Protein 3FBK (pdb70)

Secondary structure (DSSP, 8-state):
----EEEEEEEESSSEEEEEEEEEES----SSS---EEEEEEEES-S--TT-EE----TT-SS-EEEEEEEEE--GGGTTSEEEEEEEE--SSGGGPEEEE--EEHHHHT---EEEEEE---TTGGGT---B-----/-----EEEEEEEESSSEEEEEEEEEES----SSS---EEEEEEEES-S--TT-EE----TT-SS-EEEEEEEEE--GGGTTSEEEEEEEE--SSGGGPEEEE--EEHHHHT--EEEEEE---TTGGGT---B-----

Solvent-accessible surface area: 13695 Å² total

InterPro domains:
  IPR000008 C2 domain [PF00168] (152-258)
  IPR000008 C2 domain [PS50004] (137-256)
  IPR000008 C2 domain [SM00239] (151-254)
  IPR001478 PDZ domain [PF00595] (300-372)
  IPR001478 PDZ domain [PS50106] (299-376)
  IPR001478 PDZ domain [SM00228] (307-376)
  IPR011993 PH-like domain superfamily [G3DSA:2.30.29.30] (555-694)
  IPR016137 RGS domain [PF00615] (1073-1188)
  IPR016137 RGS domain [PR01301] (1070-1091)
  IPR016137 RGS domain [PR01301] (1092-1110)
  IPR016137 RGS domain [PR01301] (1121-1144)
  IPR016137 RGS domain [PR01301] (1163-1182)
  IPR016137 RGS domain [PS50132] (1073-1189)
  IPR016137 RGS domain [SM00315] (1073-1189)
  IPR024066 RGS, subdomain 1/3 [G3DSA:1.10.196.10] (1063-1099)
  IPR024066 RGS, subdomain 1/3 [G3DSA:1.10.196.10] (1170-1195)
  IPR034951 Regulator of G-protein signalling 3, RGS domain [cd08713] (1074-1187)
  IPR035892 C2 domain superfamily [G3DSA:2.60.40.150] (125-276)
  IPR035892 C2 domain superfamily [SSF49562] (135-261)
  IPR036034 PDZ superfamily [G3DSA:2.30.42.10] (286-379)

Radius of gyration: 19.37 Å; Cα contacts (8 Å, |Δi|>4): 695; chains: 2; bounding box: 55×52×48 Å

Organism: Homo sapiens (NCBI:txid9606)

Structure (mmCIF, N/CA/C/O backbone):
data_3FBK
#
_entry.id   3FBK
#
_cell.length_a   44.661
_cell.length_b   77.171
_cell.length_c   44.681
_cell.angle_alpha   90.00
_cell.angle_beta   115.07
_cell.angle_gamma   90.00
#
_symmetry.space_group_name_H-M   'P 1 21 1'
#
loop_
_entity.id
_entity.type
_entity.pdbx_description
1 polymer 'Regulator of G-protein signaling 3'
2 non-polymer 'SULFATE ION'
3 water water
#
loop_
_atom_site.group_PDB
_atom_site.id
_atom_site.type_symbol
_atom_site.label_atom_id
_atom_site.label_alt_id
_atom_site.label_comp_id
_atom_site.label_asym_id
_atom_site.label_entity_id
_atom_site.label_seq_id
_atom_site.pdbx_PDB_ins_code
_atom_site.Cartn_x
_atom_site.Cartn_y
_atom_site.Cartn_z
_atom_site.occupancy
_atom_site.B_iso_or_equiv
_atom_site.auth_seq_id
_atom_site.auth_comp_id
_atom_site.auth_asym_id
_atom_site.auth_atom_id
_atom_site.pdbx_PDB_model_num
ATOM 1 N N . GLN A 1 13 ? 2.917 9.174 28.104 1.00 39.88 32 GLN A N 1
ATOM 2 C CA . GLN A 1 13 ? 1.541 9.366 28.637 1.00 36.64 32 GLN A CA 1
ATOM 3 C C . GLN A 1 13 ? 0.536 8.352 28.080 1.00 26.39 32 GLN A C 1
ATOM 4 O O . GLN A 1 13 ? 0.811 7.653 27.100 1.00 26.69 32 GLN A O 1
ATOM 10 N N . GLY A 1 14 ? -0.624 8.275 28.727 1.00 21.66 33 GLY A N 1
ATOM 11 C CA . GLY A 1 14 ? -1.669 7.356 28.306 1.00 14.23 33 GLY A CA 1
ATOM 12 C C . GLY A 1 14 ? -2.877 8.117 27.800 1.00 20.56 33 GLY A C 1
ATOM 13 O O . GLY A 1 14 ? -3.498 8.881 28.541 1.00 16.92 33 GLY A O 1
ATOM 14 N N . ALA A 1 15 ? -3.216 7.905 26.533 1.00 12.02 34 ALA A N 1
ATOM 15 C CA . ALA A 1 15 ? -4.341 8.591 25.917 1.00 10.77 34 ALA A CA 1
ATOM 16 C C . ALA A 1 15 ? -5.633 7.782 25.960 1.00 15.01 34 ALA A C 1
ATOM 17 O O . ALA A 1 15 ? -6.564 8.058 25.209 1.00 17.62 34 ALA A O 1
ATOM 19 N N . GLY A 1 16 ? -5.692 6.785 26.837 1.00 14.20 35 GLY A N 1
ATOM 20 C CA . GLY A 1 16 ? -6.890 5.970 26.930 1.00 13.21 35 GLY A CA 1
ATOM 21 C C . GLY A 1 16 ? -6.573 4.498 26.753 1.00 9.43 35 GLY A C 1
ATOM 22 O O . GLY A 1 16 ? -5.411 4.127 26.608 1.00 10.03 35 GLY A O 1
ATOM 23 N N . GLN A 1 17 ? -7.602 3.655 26.753 1.00 10.60 36 GLN A N 1
ATOM 24 C CA . GLN A 1 17 ? -7.395 2.225 26.591 1.00 12.46 36 GLN A CA 1
ATOM 25 C C . GLN A 1 17 ? -8.234 1.648 25.454 1.00 18.78 36 GLN A C 1
ATOM 26 O O . GLN A 1 17 ? -9.344 2.110 25.178 1.00 13.03 36 GLN A O 1
ATOM 32 N N . LEU A 1 18 ? -7.685 0.627 24.802 1.00 15.88 37 LEU A N 1
ATOM 33 C CA . LEU A 1 18 ? -8.349 -0.040 23.686 1.00 16.60 37 LEU A CA 1
ATOM 34 C C . LEU A 1 18 ? -8.408 -1.538 23.962 1.00 15.11 37 LEU A C 1
ATOM 35 O O . LEU A 1 18 ? -7.426 -2.133 24.389 1.00 13.72 37 LEU A O 1
ATOM 40 N N . ARG A 1 19 ? -9.560 -2.142 23.707 1.00 12.72 38 ARG A N 1
ATOM 41 C CA . ARG A 1 19 ? -9.747 -3.566 23.931 1.00 12.20 38 ARG A CA 1
ATOM 42 C C . ARG A 1 19 ? -9.689 -4.250 22.582 1.00 8.79 38 ARG A C 1
ATOM 43 O O . ARG A 1 19 ? -10.473 -3.941 21.697 1.00 11.68 38 ARG A O 1
ATOM 51 N N . LEU A 1 20 ? -8.754 -5.173 22.416 1.00 17.57 39 LEU A N 1
ATOM 52 C CA . LEU A 1 20 ? -8.633 -5.858 21.139 1.00 13.80 39 LEU A CA 1
ATOM 53 C C . LEU A 1 20 ? -8.142 -7.279 21.278 1.00 18.40 39 LEU A C 1
ATOM 54 O O . LEU A 1 20 ? -7.739 -7.721 22.355 1.00 10.38 39 LEU A O 1
ATOM 59 N N . SER A 1 21 ? -8.184 -7.985 20.156 1.00 21.71 40 SER A N 1
ATOM 60 C CA . SER A 1 21 ? -7.741 -9.360 20.094 1.00 15.32 40 SER A CA 1
ATOM 61 C C . SER A 1 21 ? -6.995 -9.562 18.778 1.00 17.86 40 SER A C 1
ATOM 62 O O . SER A 1 21 ? -7.397 -9.037 17.742 1.00 11.52 40 SER A O 1
ATOM 65 N N . ILE A 1 22 ? -5.902 -10.314 18.833 1.00 18.90 41 ILE A N 1
ATOM 66 C CA . ILE A 1 22 ? -5.111 -10.612 17.650 1.00 18.52 41 ILE A CA 1
ATOM 67 C C . ILE A 1 22 ? -4.724 -12.083 17.672 1.00 26.38 41 ILE A C 1
ATOM 68 O O . ILE A 1 22 ? -4.203 -12.582 18.668 1.00 22.93 41 ILE A O 1
ATOM 73 N N . ASP A 1 23 ? -5.006 -12.768 16.569 1.00 30.63 42 ASP A N 1
ATOM 74 C CA . ASP A 1 23 ? -4.703 -14.190 16.418 1.00 32.68 42 ASP A CA 1
ATOM 75 C C . ASP A 1 23 ? -4.140 -14.393 15.018 1.00 29.05 42 ASP A C 1
ATOM 76 O O . ASP A 1 23 ? -4.540 -13.705 14.083 1.00 31.05 42 ASP A O 1
ATOM 81 N N . ALA A 1 24 ? -3.211 -15.328 14.872 1.00 30.58 43 ALA A N 1
ATOM 82 C CA . ALA A 1 24 ? -2.619 -15.604 13.570 1.00 31.26 43 ALA A CA 1
ATOM 83 C C . ALA A 1 24 ? -3.101 -16.949 13.044 1.00 32.99 43 ALA A C 1
ATOM 84 O O . ALA A 1 24 ? -3.163 -17.926 13.787 1.00 34.32 43 ALA A O 1
ATOM 86 N N . GLN A 1 25 ? -3.446 -16.993 11.762 1.00 33.48 44 GLN A N 1
ATOM 87 C CA . GLN A 1 25 ? -3.916 -18.224 11.143 1.00 39.29 44 GLN A CA 1
ATOM 88 C C . GLN A 1 25 ? -3.270 -18.356 9.768 1.00 37.60 44 GLN A C 1
ATOM 89 O O . GLN A 1 25 ? -3.718 -17.731 8.809 1.00 43.44 44 GLN A O 1
ATOM 95 N N . ASP A 1 26 ? -2.210 -19.157 9.681 1.00 34.48 45 ASP A N 1
ATOM 96 C CA . ASP A 1 26 ? -1.504 -19.366 8.416 1.00 40.09 45 ASP A CA 1
ATOM 97 C C . ASP A 1 26 ? -1.125 -18.047 7.736 1.00 33.58 45 ASP A C 1
ATOM 98 O O . ASP A 1 26 ? -1.589 -17.743 6.638 1.00 36.30 45 ASP A O 1
ATOM 103 N N . ARG A 1 27 ? -0.270 -17.277 8.400 1.00 32.86 46 ARG A N 1
ATOM 104 C CA . ARG A 1 27 ? 0.195 -15.991 7.893 1.00 30.49 46 ARG A CA 1
ATOM 105 C C . ARG A 1 27 ? -0.918 -15.002 7.561 1.00 26.69 46 ARG A C 1
ATOM 106 O O . ARG A 1 27 ? -0.799 -14.179 6.650 1.00 30.70 46 ARG A O 1
ATOM 114 N N . VAL A 1 28 ? -2.008 -15.100 8.310 1.00 18.80 47 VAL A N 1
ATOM 115 C CA . VAL A 1 28 ? -3.128 -14.188 8.152 1.00 19.59 47 VAL A CA 1
ATOM 116 C C . VAL A 1 28 ? -3.496 -13.697 9.552 1.00 22.54 47 VAL A C 1
ATOM 117 O O . VAL A 1 28 ? -3.919 -14.477 10.401 1.00 23.06 47 VAL A O 1
ATOM 121 N N . LEU A 1 29 ? -3.319 -12.404 9.795 1.00 21.80 48 LEU A N 1
ATOM 122 C CA . LEU A 1 29 ? -3.634 -11.837 11.098 1.00 17.03 48 LEU A CA 1
ATOM 123 C C . LEU A 1 29 ? -5.114 -11.506 11.236 1.00 17.96 48 LEU A C 1
ATOM 124 O O . LEU A 1 29 ? -5.688 -10.812 10.396 1.00 14.52 48 LEU A O 1
ATOM 129 N N . LEU A 1 30 ? -5.729 -12.018 12.295 1.00 14.79 49 LEU A N 1
ATOM 130 C CA . LEU A 1 30 ? -7.134 -11.763 12.563 1.00 14.56 49 LEU A CA 1
ATOM 131 C C . LEU A 1 30 ? -7.217 -10.810 13.746 1.00 17.91 49 LEU A C 1
ATOM 132 O O . LEU A 1 30 ? -6.943 -11.186 14.887 1.00 18.24 49 LEU A O 1
ATOM 137 N N . LEU A 1 31 ? -7.585 -9.567 13.465 1.00 15.85 50 LEU A N 1
ATOM 138 C CA . LEU A 1 31 ? -7.701 -8.565 14.508 1.00 12.34 50 LEU A CA 1
ATOM 139 C C . LEU A 1 31 ? -9.149 -8.282 14.839 1.00 18.18 50 LEU A C 1
ATOM 140 O O . LEU A 1 31 ? -10.000 -8.193 13.953 1.00 20.77 50 LEU A O 1
ATOM 145 N N . HIS A 1 32 ? -9.431 -8.142 16.125 1.00 18.67 51 HIS A N 1
ATOM 146 C CA . HIS A 1 32 ? -10.777 -7.830 16.556 1.00 19.54 51 HIS A CA 1
ATOM 147 C C . HIS A 1 32 ? -10.704 -6.549 17.389 1.00 14.98 51 HIS A C 1
ATOM 148 O O . HIS A 1 32 ? -10.271 -6.590 18.537 1.00 19.96 51 HIS A O 1
ATOM 155 N N . ILE A 1 33 ? -11.073 -5.409 16.808 1.00 14.89 52 ILE A N 1
ATOM 156 C CA . ILE A 1 33 ? -11.054 -4.155 17.563 1.00 17.70 52 ILE A CA 1
ATOM 157 C C . ILE A 1 33 ? -12.435 -4.064 18.203 1.00 15.81 52 ILE A C 1
ATOM 158 O O . ILE A 1 33 ? -13.432 -3.807 17.533 1.00 12.92 52 ILE A O 1
ATOM 163 N N . ILE A 1 34 ? -12.474 -4.295 19.509 1.00 16.64 53 ILE A N 1
ATOM 164 C CA . ILE A 1 34 ? -13.715 -4.298 20.272 1.00 16.58 53 ILE A CA 1
ATOM 165 C C . ILE A 1 34 ? -14.261 -2.928 20.683 1.00 17.44 53 ILE A C 1
ATOM 166 O O . ILE A 1 34 ? -15.309 -2.495 20.194 1.00 16.62 53 ILE A O 1
ATOM 171 N N . GLU A 1 35 ? -13.559 -2.254 21.589 1.00 13.56 54 GLU A N 1
ATOM 172 C CA . GLU A 1 35 ? -13.990 -0.947 22.080 1.00 12.58 54 GLU A CA 1
ATOM 173 C C . GLU A 1 35 ? -12.829 -0.135 22.642 1.00 13.52 54 GLU A C 1
ATOM 174 O O . GLU A 1 35 ? -11.735 -0.646 22.856 1.00 16.97 54 GLU A O 1
ATOM 180 N N . GLY A 1 36 ? -13.093 1.143 22.880 1.00 14.27 55 GLY A N 1
ATOM 181 C CA . GLY A 1 36 ? -12.097 2.029 23.444 1.00 12.87 55 GLY A CA 1
ATOM 182 C C . GLY A 1 36 ? -12.675 2.598 24.725 1.00 18.65 55 GLY A C 1
ATOM 183 O O . GLY A 1 36 ? -13.885 2.551 24.931 1.00 15.13 55 GLY A O 1
ATOM 184 N N . LYS A 1 37 ? -11.818 3.139 25.582 1.00 18.82 56 LYS A N 1
ATOM 185 C CA . LYS A 1 37 ? -12.261 3.710 26.846 1.00 16.49 56 LYS A CA 1
ATOM 186 C C . LYS A 1 37 ? -11.380 4.868 27.282 1.00 18.42 56 LYS A C 1
ATOM 187 O O . LYS A 1 37 ? -10.154 4.837 27.099 1.00 14.07 56 LYS A O 1
ATOM 193 N N . GLY A 1 38 ? -12.022 5.883 27.856 1.00 10.28 57 GLY A N 1
ATOM 194 C CA . GLY A 1 38 ? -11.315 7.050 28.358 1.00 10.60 57 GLY A CA 1
ATOM 195 C C . GLY A 1 38 ? -10.405 7.777 27.385 1.00 9.24 57 GLY A C 1
ATOM 196 O O . GLY A 1 38 ? -9.360 8.291 27.779 1.00 7.08 57 GLY A O 1
ATOM 197 N N . LEU A 1 39 ? -10.805 7.841 26.120 1.00 10.80 58 LEU A N 1
ATOM 198 C CA . LEU A 1 39 ? -9.995 8.502 25.106 1.00 14.55 58 LEU A CA 1
ATOM 199 C C . LEU A 1 39 ? -9.727 9.968 25.420 1.00 16.26 58 LEU A C 1
ATOM 200 O O . LEU A 1 39 ? -10.632 10.718 25.787 1.00 11.68 58 LEU A O 1
ATOM 205 N N . ILE A 1 40 ? -8.472 10.369 25.257 1.00 16.82 59 ILE A N 1
ATOM 206 C CA . ILE A 1 40 ? -8.065 11.744 25.505 1.00 18.71 59 ILE A CA 1
ATOM 207 C C . ILE A 1 40 ? -7.543 12.370 24.220 1.00 20.18 59 ILE A C 1
ATOM 208 O O . ILE A 1 40 ? -6.555 11.910 23.656 1.00 21.46 59 ILE A O 1
ATOM 213 N N . SER A 1 41 ? -8.215 13.416 23.754 1.00 23.49 60 SER A N 1
ATOM 214 C CA . SER A 1 41 ? -7.805 14.107 22.534 1.00 26.15 60 SER A CA 1
ATOM 215 C C . SER A 1 41 ? -7.448 15.542 22.896 1.00 32.32 60 SER A C 1
ATOM 216 O O . SER A 1 41 ? -8.291 16.281 23.409 1.00 30.27 60 SER A O 1
ATOM 219 N N . LYS A 1 42 ? -6.204 15.940 22.642 1.00 28.06 61 LYS A N 1
ATOM 220 C CA . LYS A 1 42 ? -5.783 17.296 22.975 1.00 29.15 61 LYS A CA 1
ATOM 221 C C . LYS A 1 42 ? -6.405 18.350 22.066 1.00 25.08 61 LYS A C 1
ATOM 222 O O . LYS A 1 42 ? -6.283 19.545 22.329 1.00 27.07 61 LYS A O 1
ATOM 228 N N . GLN A 1 43 ? -7.062 17.914 20.997 1.00 21.48 62 GLN A N 1
ATOM 229 C CA . GLN A 1 43 ? -7.708 18.846 20.085 1.00 20.43 62 GLN A CA 1
ATOM 230 C C . GLN A 1 43 ? -9.014 19.311 20.713 1.00 22.28 62 GLN A C 1
ATOM 231 O O . GLN A 1 43 ? -9.744 18.519 21.307 1.00 19.24 62 GLN A O 1
ATOM 237 N N . PRO A 1 44 ? -9.322 20.609 20.595 1.00 25.98 63 PRO A N 1
ATOM 238 C CA . PRO A 1 44 ? -10.553 21.159 21.162 1.00 27.95 63 PRO A CA 1
ATOM 239 C C . PRO A 1 44 ? -11.772 20.763 20.339 1.00 31.77 63 PRO A C 1
ATOM 240 O O . PRO A 1 44 ? -11.797 20.964 19.129 1.00 43.22 63 PRO A O 1
ATOM 244 N N . GLY A 1 45 ? -12.782 20.200 20.990 1.00 27.90 64 GLY A N 1
ATOM 245 C CA . GLY A 1 45 ? -13.972 19.807 20.262 1.00 26.96 64 GLY A CA 1
ATOM 246 C C . GLY A 1 45 ? -14.413 18.386 20.555 1.00 23.28 64 GLY A C 1
ATOM 247 O O . GLY A 1 45 ? -13.940 17.760 21.500 1.00 17.65 64 GLY A O 1
ATOM 248 N N . THR A 1 46 ? -15.323 17.867 19.745 1.00 17.08 65 THR A N 1
ATOM 249 C CA . THR A 1 46 ? -15.822 16.520 19.961 1.00 22.77 65 THR A CA 1
ATOM 250 C C . THR A 1 46 ? -14.745 15.464 19.710 1.00 22.59 65 THR A C 1
ATOM 251 O O . THR A 1 46 ? -13.751 15.715 19.018 1.00 23.91 65 THR A O 1
ATOM 255 N N . CYS A 1 47 ? -14.929 14.290 20.306 1.00 16.78 66 CYS A N 1
ATOM 256 C CA . CYS A 1 47 ? -13.997 13.184 20.113 1.00 18.57 66 CYS A CA 1
ATOM 257 C C . CYS A 1 47 ? -14.718 12.213 19.184 1.00 15.74 66 CYS A C 1
ATOM 258 O O . CYS A 1 47 ? -15.729 11.615 19.558 1.00 15.53 66 CYS A O 1
ATOM 261 N N . ASP A 1 48 ? -14.194 12.080 17.970 1.00 9.55 67 ASP A N 1
ATOM 262 C CA . ASP A 1 48 ? -14.766 11.220 16.943 1.00 10.89 67 ASP A CA 1
ATOM 263 C C . ASP A 1 48 ? -13.657 10.304 16.468 1.00 12.98 67 ASP A C 1
ATOM 264 O O . ASP A 1 48 ? -13.020 10.552 15.443 1.00 12.78 67 ASP A O 1
ATOM 269 N N . PRO A 1 49 ? -13.427 9.216 17.209 1.00 14.10 68 PRO A N 1
ATOM 270 C CA . PRO A 1 49 ? -12.386 8.245 16.910 1.00 12.44 68 PRO A CA 1
ATOM 271 C C . PRO A 1 49 ? -12.672 7.132 15.926 1.00 18.11 68 PRO A C 1
ATOM 272 O O . PRO A 1 49 ? -13.814 6.716 15.730 1.00 10.58 68 PRO A O 1
ATOM 276 N N . TYR A 1 50 ? -11.583 6.660 15.326 1.00 10.06 69 TYR A N 1
ATOM 277 C CA . TYR A 1 50 ? -11.591 5.526 14.422 1.00 8.88 69 TYR A CA 1
ATOM 278 C C . TYR A 1 50 ? -10.206 4.907 14.622 1.00 13.71 69 TYR A C 1
ATOM 279 O O . TYR A 1 50 ? -9.278 5.564 15.101 1.00 9.59 69 TYR A O 1
ATOM 288 N N . VAL A 1 51 ? -10.081 3.633 1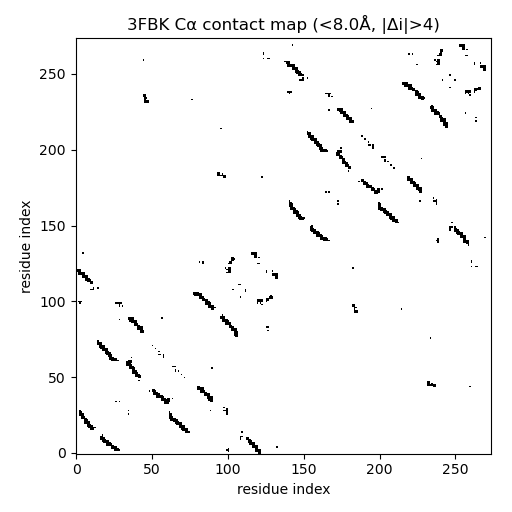4.286 1.00 9.44 70 VAL A N 1
ATOM 289 C CA . VAL A 1 51 ? -8.836 2.924 14.481 1.00 10.81 70 VAL A CA 1
ATOM 290 C C . VAL A 1 51 ? -8.256 2.535 13.137 1.00 10.03 70 VAL A C 1
ATOM 291 O O . VAL A 1 51 ? -8.968 2.044 12.276 1.00 11.27 70 VAL A O 1
ATOM 295 N N . LYS A 1 52 ? -6.964 2.775 12.954 1.00 11.49 71 LYS A N 1
ATOM 296 C CA . LYS A 1 52 ? -6.312 2.444 11.693 1.00 15.14 71 LYS A CA 1
ATOM 297 C C . LYS A 1 52 ? -5.224 1.413 11.959 1.00 12.96 71 LYS A C 1
ATOM 298 O O . LYS A 1 52 ? -4.428 1.576 12.877 1.00 10.63 71 LYS A O 1
ATOM 304 N N . ILE A 1 53 ? -5.200 0.354 11.158 1.00 13.65 72 ILE A N 1
ATOM 305 C CA . ILE A 1 53 ? -4.206 -0.704 11.321 1.00 8.88 72 ILE A CA 1
ATOM 306 C C . ILE A 1 53 ? -3.265 -0.693 10.124 1.00 9.46 72 ILE A C 1
ATOM 307 O O . ILE A 1 53 ? -3.704 -0.531 8.994 1.00 11.73 72 ILE A O 1
ATOM 312 N N . SER A 1 54 ? -1.975 -0.861 10.372 1.00 11.16 73 SER A N 1
ATOM 313 C CA . SER A 1 54 ? -1.002 -0.870 9.289 1.00 12.37 73 SER A CA 1
ATOM 314 C C . SER A 1 54 ? 0.267 -1.532 9.774 1.00 11.52 73 SER A C 1
ATOM 315 O O . SER A 1 54 ? 0.355 -1.965 10.927 1.00 12.66 73 SER A O 1
ATOM 318 N N . LEU A 1 55 ? 1.240 -1.641 8.881 1.00 2.71 74 LEU A N 1
ATOM 319 C CA . LEU A 1 55 ? 2.522 -2.217 9.249 1.00 8.48 74 LEU A CA 1
ATOM 320 C C . LEU A 1 55 ? 3.570 -1.134 9.083 1.00 11.11 74 LEU A C 1
ATOM 321 O O . LEU A 1 55 ? 3.447 -0.286 8.196 1.00 14.26 74 LEU A O 1
ATOM 326 N N . ILE A 1 56 ? 4.594 -1.161 9.928 1.00 9.52 75 ILE A N 1
ATOM 327 C CA . ILE A 1 56 ? 5.678 -0.190 9.847 1.00 13.11 75 ILE A CA 1
ATOM 328 C C . ILE A 1 56 ? 7.030 -0.852 10.077 1.00 12.78 75 ILE A C 1
ATOM 329 O O . ILE A 1 56 ? 7.138 -1.806 10.845 1.00 13.82 75 ILE A O 1
ATOM 334 N N . PRO A 1 57 ? 8.076 -0.375 9.381 1.00 12.41 76 PRO A N 1
ATOM 335 C CA . PRO A 1 57 ? 7.990 0.731 8.421 1.00 17.58 76 PRO A CA 1
ATOM 336 C C . PRO A 1 57 ? 7.573 0.196 7.050 1.00 20.17 76 PRO A C 1
ATOM 337 O O . PRO A 1 57 ? 7.924 -0.926 6.676 1.00 18.47 76 PRO A O 1
ATOM 341 N N . GLU A 1 58 ? 6.801 0.988 6.316 1.00 14.51 77 GLU A N 1
ATOM 342 C CA . GLU A 1 58 ? 6.344 0.581 4.995 1.00 19.64 77 GLU A CA 1
ATOM 343 C C . GLU A 1 58 ? 5.896 1.793 4.205 1.00 19.22 77 GLU A C 1
ATOM 344 O O . GLU A 1 58 ? 5.002 2.524 4.625 1.00 24.13 77 GLU A O 1
ATOM 350 N N . ASP A 1 59 ? 6.512 2.001 3.050 1.00 19.78 78 ASP A N 1
ATOM 351 C CA . ASP A 1 59 ? 6.169 3.142 2.224 1.00 16.27 78 ASP A CA 1
ATOM 352 C C . ASP A 1 59 ? 5.008 2.812 1.288 1.00 22.52 78 ASP A C 1
ATOM 353 O O . ASP A 1 59 ? 5.179 2.754 0.070 1.00 23.35 78 ASP A O 1
ATOM 358 N N . SER A 1 60 ? 3.831 2.593 1.866 1.00 21.30 79 SER A N 1
ATOM 359 C CA . SER A 1 60 ? 2.633 2.280 1.097 1.00 23.36 79 SER A CA 1
ATOM 360 C C . SER A 1 60 ? 1.440 2.197 2.033 1.00 24.94 79 SER A C 1
ATOM 361 O O . SER A 1 60 ? 1.578 1.775 3.179 1.00 28.88 79 SER A O 1
ATOM 364 N N . ARG A 1 61 ? 0.270 2.595 1.548 1.00 30.68 80 ARG A N 1
ATOM 365 C CA . ARG A 1 61 ? -0.938 2.551 2.368 1.00 31.80 80 ARG A CA 1
ATOM 366 C C . ARG A 1 61 ? -1.948 1.544 1.847 1.00 31.19 80 ARG A C 1
ATOM 367 O O . ARG A 1 61 ? -3.037 1.405 2.408 1.00 23.77 80 ARG A O 1
ATOM 375 N N . LEU A 1 62 ? -1.588 0.841 0.778 1.00 24.01 81 LEU A N 1
ATOM 376 C CA . LEU A 1 62 ? -2.483 -0.145 0.192 1.00 26.42 81 LEU A CA 1
ATOM 377 C C . LEU A 1 62 ? -2.955 -1.181 1.205 1.00 20.28 81 LEU A C 1
ATOM 378 O O . LEU A 1 62 ? -4.072 -1.673 1.109 1.00 18.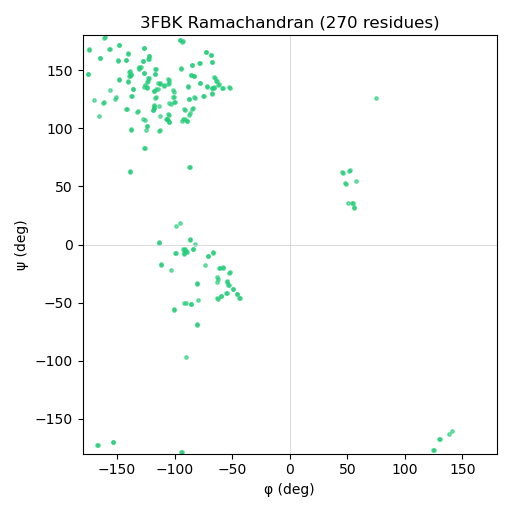56 81 LEU A O 1
ATOM 383 N N . ARG A 1 63 ? -2.112 -1.501 2.182 1.00 20.91 82 ARG A N 1
ATOM 384 C CA . ARG A 1 63 ? -2.469 -2.499 3.184 1.00 21.43 82 ARG A CA 1
ATOM 385 C C . ARG A 1 63 ? -3.187 -1.944 4.406 1.00 19.94 82 ARG A C 1
ATOM 386 O O . ARG A 1 63 ? -3.650 -2.704 5.261 1.00 21.61 82 ARG A O 1
ATOM 394 N N . HIS A 1 64 ? -3.295 -0.623 4.493 1.00 19.15 83 HIS A N 1
ATOM 395 C CA . HIS A 1 64 ? -3.959 -0.001 5.635 1.00 17.46 83 HIS A CA 1
ATOM 396 C C . HIS A 1 64 ? -5.454 -0.332 5.722 1.00 18.48 83 HIS A C 1
ATOM 397 O O . HIS A 1 64 ? -6.129 -0.447 4.706 1.00 15.12 83 HIS A O 1
ATOM 404 N N . GLN A 1 65 ? -5.958 -0.499 6.942 1.00 14.47 84 GLN A N 1
ATOM 405 C CA . GLN A 1 65 ? -7.374 -0.789 7.163 1.00 12.81 84 GLN A CA 1
ATOM 406 C C . GLN A 1 65 ? -7.865 0.022 8.361 1.00 11.61 84 GLN A C 1
ATOM 407 O O . GLN A 1 65 ? -7.098 0.315 9.275 1.00 10.01 84 GLN A O 1
ATOM 413 N N . LYS A 1 66 ? -9.139 0.398 8.353 1.00 13.77 85 LYS A N 1
ATOM 414 C CA . LYS A 1 66 ? -9.679 1.182 9.452 1.00 11.56 85 LYS A CA 1
ATOM 415 C C . LYS A 1 66 ? -11.086 0.766 9.828 1.00 15.60 85 LYS A C 1
ATOM 416 O O . LYS A 1 66 ? -11.778 0.078 9.078 1.00 14.32 85 LYS A O 1
ATOM 422 N N . THR A 1 67 ? -11.504 1.213 11.002 1.00 11.04 86 THR A N 1
ATOM 423 C CA . THR A 1 67 ? -12.831 0.932 11.509 1.00 11.24 86 THR A CA 1
ATOM 424 C C . THR A 1 67 ? -13.702 2.116 11.125 1.00 12.18 86 THR A C 1
ATOM 425 O O . THR A 1 67 ? -13.250 3.067 10.485 1.00 8.82 86 THR A O 1
ATOM 429 N N . GLN A 1 68 ? -14.961 2.050 11.533 1.00 11.45 87 GLN A N 1
ATOM 430 C CA . GLN A 1 68 ? -15.899 3.135 11.296 1.00 14.98 87 GLN A CA 1
ATOM 431 C C . GLN A 1 68 ? -15.457 4.225 12.267 1.00 9.53 87 GLN A C 1
ATOM 432 O O . GLN A 1 68 ? -14.675 3.964 13.177 1.00 10.76 87 GLN A O 1
ATOM 438 N N . THR A 1 69 ? -15.955 5.437 12.069 1.00 10.34 88 THR A N 1
ATOM 439 C CA . THR A 1 69 ? -15.651 6.543 12.969 1.00 7.61 88 THR A CA 1
ATOM 440 C C . THR A 1 69 ? -16.878 6.669 13.870 1.00 10.32 88 THR A C 1
ATOM 441 O O . THR A 1 69 ? -17.997 6.831 13.379 1.00 18.96 88 THR A O 1
ATOM 445 N N . VAL A 1 70 ? -16.669 6.558 15.180 1.00 12.36 89 VAL A N 1
ATOM 446 C CA . VAL A 1 70 ? -17.754 6.672 16.159 1.00 9.54 89 VAL A CA 1
ATOM 447 C C . VAL A 1 70 ? -17.854 8.137 16.584 1.00 18.78 89 VAL A C 1
ATOM 448 O O . VAL A 1 70 ? -17.015 8.640 17.334 1.00 18.28 89 VAL A O 1
ATOM 452 N N . PRO A 1 71 ? -18.902 8.832 16.140 1.00 17.96 90 PRO A N 1
ATOM 453 C CA . PRO A 1 71 ? -19.064 10.248 16.485 1.00 16.47 90 PRO A CA 1
ATOM 454 C C . PRO A 1 71 ? -19.349 10.635 17.935 1.00 11.39 90 PRO A C 1
ATOM 455 O O . PRO A 1 71 ? -20.170 10.023 18.615 1.00 19.41 90 PRO A O 1
ATOM 459 N N . ASP A 1 72 ? -18.627 11.653 18.395 1.00 17.64 91 ASP A N 1
ATOM 460 C CA . ASP A 1 72 ? -18.782 12.206 19.734 1.00 14.25 91 ASP A CA 1
ATOM 461 C C . ASP A 1 72 ? -18.867 11.167 20.851 1.00 18.30 91 ASP A C 1
ATOM 462 O O . ASP A 1 72 ? -19.868 11.089 21.556 1.00 16.52 91 ASP A O 1
ATOM 467 N N . CYS A 1 73 ? -17.801 10.388 21.021 1.00 14.08 92 CYS A N 1
ATOM 468 C CA . CYS A 1 73 ? -17.763 9.349 22.042 1.00 16.64 92 CYS A CA 1
ATOM 469 C C . CYS A 1 73 ? -16.336 9.084 22.527 1.00 20.97 92 CYS A C 1
ATOM 470 O O . CYS A 1 73 ? -15.446 8.797 21.727 1.00 16.34 92 CYS A O 1
ATOM 473 N N . ARG A 1 74 ? -16.130 9.175 23.841 1.00 16.61 93 ARG A N 1
ATOM 474 C CA . ARG A 1 74 ? -14.815 8.942 24.431 1.00 18.78 93 ARG A CA 1
ATOM 475 C C . ARG A 1 74 ? -14.615 7.478 24.821 1.00 13.64 93 ARG A C 1
ATOM 476 O O . ARG A 1 74 ? -13.544 7.097 25.283 1.00 15.02 93 ARG A O 1
ATOM 484 N N . ASP A 1 75 ? -15.656 6.667 24.649 1.00 15.52 94 ASP A N 1
ATOM 485 C CA . ASP A 1 75 ? -15.579 5.239 24.953 1.00 13.28 94 ASP A CA 1
ATOM 486 C C . ASP A 1 75 ? -16.309 4.499 23.843 1.00 14.48 94 ASP A C 1
ATOM 487 O O . ASP A 1 75 ? -17.297 3.812 24.084 1.00 13.76 94 ASP A O 1
ATOM 492 N N . PRO A 1 76 ? -15.809 4.621 22.606 1.00 19.40 95 PRO A N 1
ATOM 493 C CA . PRO A 1 76 ? -16.377 3.997 21.410 1.00 15.81 95 PRO A CA 1
ATOM 494 C C . PRO A 1 76 ? -16.414 2.471 21.352 1.00 17.00 95 PRO A C 1
ATOM 495 O O . PRO A 1 76 ? -15.468 1.787 21.751 1.00 14.87 95 PRO A O 1
ATOM 499 N N . ALA A 1 77 ? -17.516 1.959 20.812 1.00 17.89 96 ALA A N 1
ATOM 500 C CA . ALA A 1 77 ? -17.722 0.528 20.621 1.00 22.86 96 ALA A CA 1
ATOM 501 C C . ALA A 1 77 ? -17.569 0.280 19.122 1.00 22.02 96 ALA A C 1
ATOM 502 O O . ALA A 1 77 ? -18.428 0.673 18.333 1.00 25.60 96 ALA A O 1
ATOM 504 N N . PHE A 1 78 ? -16.473 -0.360 18.728 1.00 23.05 97 PHE A N 1
ATOM 505 C CA . PHE A 1 78 ? -16.211 -0.640 17.318 1.00 25.40 97 PHE A CA 1
ATOM 506 C C . PHE A 1 78 ? -16.744 -1.997 16.882 1.00 22.84 97 PHE A C 1
ATOM 507 O O . PHE A 1 78 ? -17.433 -2.103 15.865 1.00 17.25 97 PHE A O 1
ATOM 515 N N . HIS A 1 79 ? -16.404 -3.035 17.641 1.00 20.60 98 HIS A N 1
ATOM 516 C CA . HIS A 1 79 ? -16.858 -4.387 17.331 1.00 20.92 98 HIS A CA 1
ATOM 517 C C . HIS A 1 79 ? -16.626 -4.732 15.868 1.00 16.36 98 HIS A C 1
ATOM 518 O O . HIS A 1 79 ? -17.546 -5.167 15.180 1.00 19.46 98 HIS A O 1
ATOM 525 N N . GLU A 1 80 ? -15.400 -4.534 15.398 1.00 11.67 99 GLU A N 1
ATOM 526 C CA . GLU A 1 80 ? -15.061 -4.821 14.010 1.00 18.94 99 GLU A CA 1
ATOM 527 C C . GLU A 1 80 ? -13.903 -5.809 13.899 1.00 22.06 99 GLU A C 1
ATOM 528 O O . GLU A 1 80 ? -12.940 -5.748 14.671 1.00 17.07 99 GLU A O 1
ATOM 534 N N . HIS A 1 81 ? -14.009 -6.719 12.932 1.00 22.37 100 HIS A N 1
ATOM 535 C CA . HIS A 1 81 ? -12.993 -7.746 12.687 1.00 12.73 100 HIS A CA 1
ATOM 536 C C . HIS A 1 81 ? -12.202 -7.402 11.432 1.00 14.87 100 HIS A C 1
ATOM 537 O O . HIS A 1 81 ? -12.766 -6.917 10.452 1.00 19.01 100 HIS A O 1
ATOM 544 N N . PHE A 1 82 ? -10.901 -7.668 11.461 1.00 11.75 101 PHE A N 1
ATOM 545 C CA . PHE A 1 82 ? -10.025 -7.387 10.327 1.00 17.23 101 PHE A CA 1
ATOM 546 C C . PHE A 1 82 ? -9.156 -8.596 9.990 1.00 18.03 101 PHE A C 1
ATOM 547 O O . PHE A 1 82 ? -8.842 -9.406 10.853 1.00 13.41 101 PHE A O 1
ATOM 555 N N . PHE A 1 83 ? -8.778 -8.707 8.724 1.00 18.91 102 PHE A N 1
ATOM 556 C CA . PHE A 1 83 ? -7.940 -9.796 8.262 1.00 22.11 102 PHE A CA 1
ATOM 557 C C . PHE A 1 83 ? -6.782 -9.142 7.544 1.00 22.73 102 PHE A C 1
ATOM 558 O O . PHE A 1 83 ? -6.934 -8.592 6.455 1.00 25.02 102 PHE A O 1
ATOM 566 N N . PHE A 1 84 ? -5.626 -9.191 8.186 1.00 18.76 103 PHE A N 1
ATOM 567 C CA . PHE A 1 84 ? -4.428 -8.563 7.659 1.00 19.59 103 PHE A CA 1
ATOM 568 C C . PHE A 1 84 ? -3.408 -9.624 7.287 1.00 13.98 103 PHE A C 1
ATOM 569 O O . PHE A 1 84 ? -2.682 -10.136 8.137 1.00 17.45 103 PHE A O 1
ATOM 577 N N . PRO A 1 85 ? -3.350 -9.983 6.000 1.00 26.00 104 PRO A N 1
ATOM 578 C CA . PRO A 1 85 ? -2.394 -11.000 5.557 1.00 22.72 104 PRO A CA 1
ATOM 579 C C . PRO A 1 85 ? -0.960 -10.480 5.577 1.00 20.61 104 PRO A C 1
ATOM 580 O O . PRO A 1 85 ? -0.693 -9.343 5.179 1.00 20.53 104 PRO A O 1
ATOM 584 N N . VAL A 1 86 ? -0.047 -11.304 6.078 1.00 17.60 105 VAL A N 1
ATOM 585 C CA . VAL A 1 86 ? 1.360 -10.935 6.140 1.00 17.78 105 VAL A CA 1
ATOM 586 C C . VAL A 1 86 ? 2.199 -12.026 5.488 1.00 22.72 105 VAL A C 1
ATOM 587 O O . VAL A 1 86 ? 1.764 -13.173 5.367 1.00 26.96 105 VAL A O 1
ATOM 591 N N . GLN A 1 87 ? 3.402 -11.666 5.063 1.00 24.18 106 GLN A N 1
ATOM 592 C CA . GLN A 1 87 ? 4.290 -12.617 4.415 1.00 25.50 106 GLN A CA 1
ATOM 593 C C . GLN A 1 87 ? 5.647 -12.617 5.120 1.00 23.86 106 GLN A C 1
ATOM 594 O O . GLN A 1 87 ? 5.924 -11.757 5.957 1.00 21.97 106 GLN A O 1
ATOM 600 N N . GLU A 1 88 ? 6.477 -13.598 4.781 1.00 19.39 107 GLU A N 1
ATOM 601 C CA . GLU A 1 88 ? 7.812 -13.752 5.352 1.00 20.66 107 GLU A CA 1
ATOM 602 C C . GLU A 1 88 ? 8.572 -12.427 5.396 1.00 25.06 107 GLU A C 1
ATOM 603 O O . GLU A 1 88 ? 9.237 -12.106 6.386 1.00 30.01 107 GLU A O 1
ATOM 609 N N . GLU A 1 89 ? 8.476 -11.655 4.320 1.00 22.56 108 GLU A N 1
ATOM 610 C CA . GLU A 1 89 ? 9.169 -10.373 4.239 1.00 23.15 108 GLU A CA 1
ATOM 611 C C . GLU A 1 89 ? 8.665 -9.320 5.215 1.00 22.01 108 GLU A C 1
ATOM 612 O O . GLU A 1 89 ? 9.253 -8.252 5.324 1.00 22.53 108 GLU A O 1
ATOM 618 N N . ASP A 1 90 ? 7.581 -9.623 5.921 1.00 19.35 109 ASP A N 1
ATOM 619 C CA . ASP A 1 90 ? 6.997 -8.686 6.876 1.00 22.61 109 ASP A CA 1
ATOM 620 C C . ASP A 1 90 ? 7.397 -8.991 8.321 1.00 21.07 109 ASP A C 1
ATOM 621 O O . ASP A 1 90 ? 7.082 -8.223 9.227 1.00 16.67 109 ASP A O 1
ATOM 626 N N . ASP A 1 91 ? 8.077 -10.112 8.531 1.00 22.80 110 ASP A N 1
ATOM 627 C CA . ASP A 1 91 ? 8.477 -10.538 9.871 1.00 25.75 110 ASP A CA 1
ATOM 628 C C . ASP A 1 91 ? 9.172 -9.486 10.726 1.00 22.52 110 ASP A C 1
ATOM 629 O O . ASP A 1 91 ? 8.940 -9.414 11.938 1.00 26.31 110 ASP A O 1
ATOM 634 N N . GLN A 1 92 ? 10.021 -8.668 10.118 1.00 21.24 111 GLN A N 1
ATOM 635 C CA . GLN A 1 92 ? 10.727 -7.647 10.884 1.00 13.13 111 GLN A CA 1
ATOM 636 C C . GLN A 1 92 ? 9.955 -6.335 11.039 1.00 13.06 111 GLN A C 1
ATOM 637 O O . GLN A 1 92 ? 10.467 -5.377 11.608 1.00 19.24 111 GLN A O 1
ATOM 643 N N . LYS A 1 93 ? 8.727 -6.281 10.543 1.00 12.25 112 LYS A N 1
ATOM 644 C CA . LYS A 1 93 ? 7.943 -5.051 10.681 1.00 10.75 112 LYS A CA 1
ATOM 645 C C . LYS A 1 93 ? 7.100 -5.147 11.951 1.00 17.30 112 LYS A C 1
ATOM 646 O O . LYS A 1 93 ? 7.090 -6.175 12.635 1.00 14.04 112 LYS A O 1
ATOM 652 N N . ARG A 1 94 ? 6.408 -4.067 12.282 1.00 10.78 113 ARG A N 1
ATOM 653 C CA . ARG A 1 94 ? 5.563 -4.081 13.458 1.00 10.32 113 ARG A CA 1
ATOM 654 C C . ARG A 1 94 ? 4.149 -3.733 13.031 1.00 12.00 113 ARG A C 1
ATOM 655 O O . ARG A 1 94 ? 3.934 -2.930 12.116 1.00 7.35 113 ARG A O 1
ATOM 663 N N . LEU A 1 95 ? 3.180 -4.380 13.667 1.00 9.42 114 LEU A N 1
ATOM 664 C CA . LEU A 1 95 ? 1.776 -4.112 13.389 1.00 6.39 114 LEU A CA 1
ATOM 665 C C . LEU A 1 95 ? 1.430 -2.901 14.256 1.00 7.14 114 LEU A C 1
ATOM 666 O O . LEU A 1 95 ? 1.509 -2.974 15.479 1.00 10.81 114 LEU A O 1
ATOM 671 N N . LEU A 1 96 ? 1.052 -1.797 13.619 1.00 11.20 115 LEU A N 1
ATOM 672 C CA . LEU A 1 96 ? 0.706 -0.566 14.321 1.00 8.47 115 LEU A CA 1
ATOM 673 C C . LEU A 1 96 ? -0.810 -0.399 14.407 1.00 10.21 115 LEU A C 1
ATOM 674 O O . LEU A 1 96 ? -1.514 -0.572 13.416 1.00 10.97 115 LEU A O 1
ATOM 679 N N . VAL A 1 97 ? -1.301 -0.075 15.600 1.00 7.87 116 VAL A N 1
ATOM 680 C CA . VAL A 1 97 ? -2.726 0.151 15.828 1.00 11.91 116 VAL A CA 1
ATOM 681 C C . VAL A 1 97 ? -2.819 1.592 16.306 1.00 5.31 116 VAL A C 1
ATOM 682 O O . VAL A 1 97 ? -2.294 1.927 17.361 1.00 12.30 116 VAL A O 1
ATOM 686 N N . THR A 1 98 ? -3.472 2.442 15.519 1.00 9.00 117 THR A N 1
ATOM 687 C CA . THR A 1 98 ? -3.570 3.861 15.863 1.00 8.23 117 THR A CA 1
ATOM 688 C C . THR A 1 98 ? -4.994 4.377 15.952 1.00 3.23 117 THR A C 1
ATOM 689 O O . THR A 1 98 ? -5.812 4.093 15.090 1.00 8.26 117 THR A O 1
ATOM 693 N N . VAL A 1 99 ? -5.281 5.151 16.993 1.00 7.63 118 VAL A N 1
ATOM 694 C CA . VAL A 1 99 ? -6.598 5.740 17.156 1.00 5.53 118 VAL A CA 1
ATOM 695 C C . VAL A 1 99 ? -6.462 7.194 16.700 1.00 5.65 118 VAL A C 1
ATOM 696 O O . VAL A 1 99 ? -5.586 7.928 17.168 1.00 8.71 118 VAL A O 1
ATOM 700 N N . TRP A 1 100 ? -7.328 7.594 15.776 1.00 12.64 119 TRP A N 1
ATOM 701 C CA . TRP A 1 100 ? -7.329 8.950 15.239 1.00 13.00 119 TRP A CA 1
ATOM 702 C C . TRP A 1 100 ? -8.629 9.661 15.593 1.00 9.89 119 TRP A C 1
ATOM 703 O O . TRP A 1 100 ? -9.672 9.031 15.728 1.00 12.17 119 TRP A O 1
ATOM 714 N N . ASN A 1 101 ? -8.550 10.980 15.712 1.00 13.08 120 ASN A N 1
ATOM 715 C CA . ASN A 1 101 ? -9.698 11.832 16.011 1.00 6.50 120 ASN A CA 1
ATOM 716 C C . ASN A 1 101 ? -10.007 12.478 14.654 1.00 10.92 120 ASN A C 1
ATOM 717 O O . ASN A 1 101 ? -9.279 13.361 14.219 1.00 6.50 120 ASN A O 1
ATOM 722 N N . ARG A 1 102 ? -11.074 12.026 13.989 1.00 8.33 121 ARG A N 1
ATOM 723 C CA . ARG A 1 102 ? -11.433 12.518 12.655 1.00 11.75 121 ARG A CA 1
ATOM 724 C C . ARG A 1 102 ? -11.771 14.001 12.520 1.00 9.13 121 ARG A C 1
ATOM 725 O O . ARG A 1 102 ? -12.443 14.592 13.366 1.00 12.61 121 ARG A O 1
ATOM 733 N N . ALA A 1 103 ? -11.267 14.600 11.451 1.00 9.72 122 ALA A N 1
ATOM 734 C CA . ALA A 1 103 ? -11.548 15.996 11.133 1.00 12.85 122 ALA A CA 1
ATOM 735 C C . ALA A 1 103 ? -12.159 15.981 9.732 1.00 14.09 122 ALA A C 1
ATOM 736 O O . ALA A 1 103 ? -11.995 15.012 8.991 1.00 13.14 122 ALA A O 1
ATOM 738 N N . SER A 1 104 ? -12.868 17.048 9.381 1.00 15.97 123 SER A N 1
ATOM 739 C CA . SER A 1 104 ? -13.509 17.149 8.079 1.00 5.59 123 SER A CA 1
ATOM 740 C C . SER A 1 104 ? -12.521 16.925 6.946 1.00 12.73 123 SER A C 1
ATOM 741 O O . SER A 1 104 ? -12.873 16.379 5.902 1.00 12.53 123 SER A O 1
ATOM 744 N N . GLN A 1 105 ? -11.288 17.371 7.140 1.00 12.56 124 GLN A N 1
ATOM 745 C CA . GLN A 1 105 ? -10.248 17.168 6.138 1.00 18.43 124 GLN A CA 1
ATOM 746 C C . GLN A 1 105 ? -9.214 16.281 6.826 1.00 8.67 124 GLN A C 1
ATOM 747 O O . GLN A 1 105 ? -8.770 16.590 7.929 1.00 16.84 124 GLN A O 1
ATOM 753 N N . SER A 1 106 ? -8.858 15.165 6.195 1.00 12.50 125 SER A N 1
ATOM 754 C CA . SER A 1 106 ? -7.907 14.214 6.773 1.00 18.31 125 SER A CA 1
ATOM 755 C C . SER A 1 106 ? -6.662 14.811 7.418 1.00 15.78 125 SER A C 1
ATOM 756 O O . SER A 1 106 ? -6.283 14.417 8.525 1.00 11.74 125 SER A O 1
ATOM 759 N N . ARG A 1 107 ? -6.027 15.763 6.737 1.00 15.15 126 ARG A N 1
ATOM 760 C CA . ARG A 1 107 ? -4.808 16.371 7.262 1.00 18.45 126 ARG A CA 1
ATOM 761 C C . ARG A 1 107 ? -5.004 17.019 8.634 1.00 17.99 126 ARG A C 1
ATOM 762 O O . ARG A 1 107 ? -4.035 17.250 9.355 1.00 17.45 126 ARG A O 1
ATOM 770 N N . GLN A 1 108 ? -6.252 17.314 8.991 1.00 15.94 127 GLN A N 1
ATOM 771 C CA . GLN A 1 108 ? -6.543 17.925 10.287 1.00 13.22 127 GLN A CA 1
ATOM 772 C C . GLN A 1 108 ? -6.846 16.899 11.379 1.00 10.82 127 GLN A C 1
ATOM 773 O O . GLN A 1 108 ? -6.978 17.250 12.550 1.00 14.71 127 GLN A O 1
ATOM 779 N N . SER A 1 109 ? -6.972 15.634 11.004 1.00 13.03 128 SER A N 1
ATOM 780 C CA . SER A 1 109 ? -7.262 14.599 11.997 1.00 13.69 128 SER A CA 1
ATOM 781 C C . SER A 1 109 ? -6.080 14.428 12.939 1.00 13.45 128 SER A C 1
ATOM 782 O O . SER A 1 109 ? -4.947 14.285 12.494 1.00 16.49 128 SER A O 1
ATOM 785 N N . GLY A 1 110 ? -6.357 14.450 14.242 1.00 13.99 129 GLY A N 1
ATOM 786 C CA . GLY A 1 110 ? -5.310 14.322 15.239 1.00 12.08 129 GLY A CA 1
ATOM 787 C C . GLY A 1 110 ? -5.100 12.903 15.724 1.00 18.53 129 GLY A C 1
ATOM 788 O O . GLY A 1 110 ? -6.028 12.094 15.720 1.00 11.65 129 GLY A O 1
ATOM 789 N N . LEU A 1 111 ? -3.876 12.592 16.134 1.00 12.21 130 LEU A N 1
ATOM 790 C CA . LEU A 1 111 ? -3.580 11.264 16.639 1.00 15.57 130 LEU A CA 1
ATOM 791 C C . LEU A 1 111 ? -3.879 11.247 18.135 1.00 16.18 130 LEU A C 1
ATOM 792 O O . LEU A 1 111 ? -3.386 12.086 18.885 1.00 19.11 130 LEU A O 1
ATOM 797 N N . ILE A 1 112 ? -4.714 10.307 18.561 1.00 10.03 131 ILE A N 1
ATOM 798 C CA . ILE A 1 112 ? -5.065 10.188 19.971 1.00 8.19 131 ILE A CA 1
ATOM 799 C C . ILE A 1 112 ? -4.016 9.333 20.678 1.00 12.60 131 ILE A C 1
ATOM 800 O O . ILE A 1 112 ? -3.459 9.745 21.702 1.00 7.42 131 ILE A O 1
ATOM 805 N N . GLY A 1 113 ? -3.740 8.154 20.119 1.00 11.50 132 GLY A N 1
ATOM 806 C CA . GLY A 1 113 ? -2.742 7.270 20.704 1.00 11.91 132 GLY A CA 1
ATOM 807 C C . GLY A 1 113 ? -2.487 6.054 19.837 1.00 11.55 132 GLY A C 1
ATOM 808 O O . GLY A 1 113 ? -3.244 5.804 18.902 1.00 10.68 132 GLY A O 1
ATOM 809 N N . CYS A 1 114 ? -1.425 5.301 20.130 1.00 14.32 133 CYS A N 1
ATOM 810 C CA . CYS A 1 114 ? -1.119 4.113 19.347 1.00 9.23 133 CYS A CA 1
ATOM 811 C C . CYS A 1 114 ? -0.338 3.064 20.137 1.00 6.35 133 CYS A C 1
ATOM 812 O O . CYS A 1 114 ? 0.059 3.282 21.277 1.00 8.57 133 CYS A O 1
ATOM 823 N N . SER A 1 116 ? 1.953 -0.976 19.223 1.00 9.45 135 SER A N 1
ATOM 824 C CA . SER A 1 116 ? 2.418 -1.832 18.152 1.00 3.57 135 SER A CA 1
ATOM 825 C C . SER A 1 116 ? 2.793 -3.207 18.667 1.00 7.40 135 SER A C 1
ATOM 826 O O . SER A 1 116 ? 3.040 -3.389 19.855 1.00 8.16 135 SER A O 1
ATOM 829 N N . PHE A 1 117 ? 2.835 -4.167 17.751 1.00 7.46 136 PHE A N 1
ATOM 830 C CA . PHE A 1 117 ? 3.165 -5.545 18.066 1.00 7.92 136 PHE A CA 1
ATOM 831 C C . PHE A 1 117 ? 4.136 -6.036 16.995 1.00 12.29 136 PHE A C 1
ATOM 832 O O . PHE A 1 117 ? 3.913 -5.796 15.802 1.00 14.41 136 PHE A O 1
ATOM 840 N N . GLY A 1 118 ? 5.217 -6.700 17.403 1.00 10.24 137 GLY A N 1
ATOM 841 C CA . GLY A 1 118 ? 6.153 -7.211 16.417 1.00 14.45 137 GLY A CA 1
ATOM 842 C C . GLY A 1 118 ? 5.461 -8.292 15.598 1.00 14.94 137 GLY A C 1
ATOM 843 O O . GLY A 1 118 ? 4.780 -9.141 16.162 1.00 10.27 137 GLY A O 1
ATOM 844 N N . VAL A 1 119 ? 5.622 -8.257 14.276 1.00 14.11 138 VAL A N 1
ATOM 845 C CA . VAL A 1 119 ? 4.975 -9.231 13.389 1.00 17.11 138 VAL A CA 1
ATOM 846 C C . VAL A 1 119 ? 5.433 -10.665 13.640 1.00 22.96 138 VAL A C 1
ATOM 847 O O . VAL A 1 119 ? 4.614 -11.581 13.732 1.00 20.78 138 VAL A O 1
ATOM 851 N N . LYS A 1 120 ? 6.742 -10.866 13.751 1.00 26.75 139 LYS A N 1
ATOM 852 C CA . LYS A 1 120 ? 7.271 -12.204 13.989 1.00 29.38 139 LYS A CA 1
ATOM 853 C C . LYS A 1 120 ? 6.718 -12.782 15.289 1.00 27.73 139 LYS A C 1
ATOM 854 O O . LYS A 1 120 ? 6.318 -13.946 15.342 1.00 22.93 139 LYS A O 1
ATOM 860 N N . SER A 1 121 ? 6.693 -11.967 16.339 1.00 26.51 140 SER A N 1
ATOM 861 C CA . SER A 1 121 ? 6.183 -12.429 17.625 1.00 31.43 140 SER A CA 1
ATOM 862 C C . SER A 1 121 ? 4.703 -12.797 17.552 1.00 24.71 140 SER A C 1
ATOM 863 O O . SER A 1 121 ? 4.250 -13.691 18.258 1.00 22.39 140 SER A O 1
ATOM 866 N N . LEU A 1 122 ? 3.950 -12.098 16.710 1.00 23.04 141 LEU A N 1
ATOM 867 C CA . LEU A 1 122 ? 2.529 -12.387 16.560 1.00 26.09 141 LEU A CA 1
ATOM 868 C C . LEU A 1 122 ? 2.308 -13.784 16.013 1.00 27.39 141 LEU A C 1
ATOM 869 O O . LEU A 1 122 ? 1.283 -14.407 16.277 1.00 26.22 141 LEU A O 1
ATOM 874 N N . LEU A 1 123 ? 3.275 -14.272 15.249 1.00 25.63 142 LEU A N 1
ATOM 875 C CA . LEU A 1 123 ? 3.170 -15.594 14.648 1.00 32.11 142 LEU A CA 1
ATOM 876 C C . LEU A 1 123 ? 3.569 -16.694 15.613 1.00 28.68 142 LEU A C 1
ATOM 877 O O . LEU A 1 123 ? 3.554 -17.871 15.261 1.00 36.67 142 LEU A O 1
ATOM 882 N N . THR A 1 124 ? 3.930 -16.315 16.832 1.00 29.82 143 THR A N 1
ATOM 883 C CA . THR A 1 124 ? 4.334 -17.304 17.818 1.00 33.28 143 THR A CA 1
ATOM 884 C C . THR A 1 124 ? 3.130 -17.789 18.620 1.00 28.74 143 THR A C 1
ATOM 885 O O . THR A 1 124 ? 2.787 -18.976 18.584 1.00 42.88 143 THR A O 1
ATOM 889 N N . LYS A 1 127 ? 2.740 -15.634 22.449 1.00 42.28 146 LYS A N 1
ATOM 890 C CA . LYS A 1 127 ? 2.116 -14.325 22.570 1.00 32.04 146 LYS A CA 1
ATOM 891 C C . LYS A 1 127 ? 0.599 -14.466 22.471 1.00 31.29 146 LYS A C 1
ATOM 892 O O . LYS A 1 127 ? 0.080 -15.052 21.522 1.00 31.34 146 LYS A O 1
ATOM 898 N N . GLU A 1 128 ? -0.113 -13.946 23.463 1.00 30.98 147 GLU A N 1
ATOM 899 C CA . GLU A 1 128 ? -1.571 -14.011 23.457 1.00 24.25 147 GLU A CA 1
ATOM 900 C C . GLU A 1 128 ? -2.144 -12.609 23.609 1.00 18.90 147 GLU A C 1
ATOM 901 O O . GLU A 1 128 ? -2.238 -12.087 24.716 1.00 21.28 147 GLU A O 1
ATOM 907 N N . ILE A 1 129 ? -2.532 -12.004 22.494 1.00 15.64 148 ILE A N 1
ATOM 908 C CA . ILE A 1 129 ? -3.080 -10.660 22.531 1.00 21.31 148 ILE A CA 1
ATOM 909 C C . ILE A 1 129 ? -4.610 -10.695 22.620 1.00 17.05 148 ILE A C 1
ATOM 910 O O . ILE A 1 129 ? -5.299 -11.000 21.639 1.00 13.52 148 ILE A O 1
ATOM 915 N N . SER A 1 130 ? -5.134 -10.376 23.801 1.00 12.40 149 SER A N 1
ATOM 916 C CA . SER A 1 130 ? -6.572 -10.393 24.024 1.00 12.14 149 SER A CA 1
ATOM 917 C C . SER A 1 130 ? -6.905 -9.668 25.317 1.00 11.35 149 SER A C 1
ATOM 918 O O . SER A 1 130 ? -6.609 -10.154 26.405 1.00 22.60 149 SER A O 1
ATOM 921 N N . GLY A 1 131 ? -7.532 -8.507 25.202 1.00 12.93 150 GLY A N 1
ATOM 922 C CA . GLY A 1 131 ? -7.877 -7.763 26.391 1.00 11.27 150 GLY A CA 1
ATOM 923 C C . GLY A 1 131 ? -7.680 -6.276 26.192 1.00 12.23 150 GLY A C 1
ATOM 924 O O . GLY A 1 131 ? -7.635 -5.787 25.059 1.00 11.71 150 GLY A O 1
ATOM 925 N N . TRP A 1 132 ? -7.574 -5.557 27.301 1.00 11.34 151 TRP A N 1
ATOM 926 C CA . TRP A 1 132 ? -7.377 -4.118 27.269 1.00 10.49 151 TRP A CA 1
ATOM 927 C C . TRP A 1 132 ? -5.904 -3.741 27.198 1.00 5.80 151 TRP A C 1
ATOM 928 O O . TRP A 1 132 ? -5.076 -4.313 27.896 1.00 10.45 151 TRP A O 1
ATOM 939 N N . TYR A 1 133 ? -5.594 -2.769 26.343 1.00 14.25 152 TYR A N 1
ATOM 940 C CA . TYR A 1 133 ? -4.234 -2.269 26.165 1.00 9.92 152 TYR A CA 1
ATOM 941 C C . TYR A 1 133 ? -4.233 -0.743 26.241 1.00 11.01 152 TYR A C 1
ATOM 942 O O . TYR A 1 133 ? -5.232 -0.105 25.924 1.00 12.02 152 TYR A O 1
ATOM 951 N N . TYR A 1 134 ? -3.109 -0.163 26.649 1.00 13.69 153 TYR A N 1
ATOM 952 C CA . TYR A 1 134 ? -2.986 1.285 26.767 1.00 9.95 153 TYR A CA 1
ATOM 953 C C . TYR A 1 134 ? -2.647 1.949 25.443 1.00 12.97 153 TYR A C 1
ATOM 954 O O . TYR A 1 134 ? -1.924 1.391 24.624 1.00 8.90 153 TYR A O 1
ATOM 963 N N . LEU A 1 135 ? -3.178 3.147 25.235 1.00 12.22 154 LEU A N 1
ATOM 964 C CA . LEU A 1 135 ? -2.878 3.901 24.019 1.00 19.25 154 LEU A CA 1
ATOM 965 C C . LEU A 1 135 ? -1.676 4.750 24.383 1.00 15.09 154 LEU A C 1
ATOM 966 O O . LEU A 1 135 ? -1.762 5.599 25.263 1.00 19.41 154 LEU A O 1
ATOM 971 N N . LEU A 1 136 ? -0.553 4.508 23.716 1.00 11.63 155 LEU A N 1
ATOM 972 C CA . LEU A 1 136 ? 0.674 5.236 24.008 1.00 11.24 155 LEU A CA 1
ATOM 973 C C . LEU A 1 136 ? 0.885 6.431 23.080 1.00 12.13 155 LEU A C 1
ATOM 974 O O . LEU A 1 136 ? 0.106 6.648 22.155 1.00 9.71 155 LEU A O 1
ATOM 979 N N . GLY A 1 137 ? 1.942 7.200 23.333 1.00 10.19 156 GLY A N 1
ATOM 980 C CA . GLY A 1 137 ? 2.227 8.372 22.519 1.00 14.73 156 GLY A CA 1
ATOM 981 C C . GLY A 1 137 ? 2.650 8.046 21.101 1.00 10.55 156 GLY A C 1
ATOM 982 O O . GLY A 1 137 ? 3.040 6.911 20.804 1.00 11.23 156 GLY A O 1
ATOM 983 N N . GLU A 1 138 ? 2.580 9.055 20.231 1.00 8.04 157 GLU A N 1
ATOM 984 C CA . GLU A 1 138 ? 2.932 8.925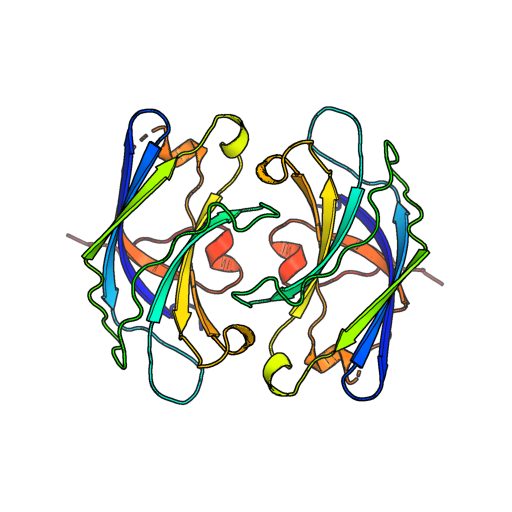 18.815 1.00 15.75 157 GLU A CA 1
ATOM 985 C C . GLU A 1 138 ? 4.310 8.326 18.532 1.00 19.02 157 GLU A C 1
ATOM 986 O O . GLU A 1 138 ? 4.543 7.795 17.442 1.00 19.28 157 GLU A O 1
ATOM 992 N N . HIS A 1 139 ? 5.234 8.435 19.481 1.00 11.83 158 HIS A N 1
ATOM 993 C CA . HIS A 1 139 ? 6.561 7.860 19.280 1.00 17.48 158 HIS A CA 1
ATOM 994 C C . HIS A 1 139 ? 6.670 6.522 20.006 1.00 14.87 158 HIS A C 1
ATOM 995 O O . HIS A 1 139 ? 6.961 5.502 19.393 1.00 18.17 158 HIS A O 1
ATOM 1002 N N . LEU A 1 140 ? 6.410 6.526 21.308 1.00 11.86 159 LEU A N 1
ATOM 1003 C CA . LEU A 1 140 ? 6.488 5.307 22.103 1.00 15.87 159 LEU A CA 1
ATOM 1004 C C . LEU A 1 140 ? 5.640 4.149 21.566 1.00 8.03 159 LEU A C 1
ATOM 1005 O O . LEU A 1 140 ? 6.081 2.998 21.564 1.00 8.73 159 LEU A O 1
ATOM 1010 N N . GLY A 1 141 ? 4.428 4.458 21.118 1.00 6.93 160 GLY A N 1
ATOM 1011 C CA . GLY A 1 141 ? 3.530 3.426 20.617 1.00 15.56 160 GLY A CA 1
ATOM 1012 C C . GLY A 1 141 ? 4.002 2.642 19.403 1.00 15.64 160 GLY A C 1
ATOM 1013 O O . GLY A 1 141 ? 3.502 1.539 19.138 1.00 9.58 160 GLY A O 1
ATOM 1014 N N . ARG A 1 142 ? 4.952 3.203 18.657 1.00 11.13 161 ARG A N 1
ATOM 1015 C CA . ARG A 1 142 ? 5.475 2.536 17.468 1.00 14.04 161 ARG A CA 1
ATOM 1016 C C . ARG A 1 142 ? 6.562 1.547 17.869 1.00 13.14 161 ARG A C 1
ATOM 1017 O O . ARG A 1 142 ? 7.081 0.820 17.029 1.00 17.60 161 ARG A O 1
ATOM 1025 N N . THR A 1 143 ? 6.891 1.514 19.157 1.00 14.76 162 THR A N 1
ATOM 1026 C CA . THR A 1 143 ? 7.953 0.641 19.648 1.00 10.96 162 THR A CA 1
ATOM 1027 C C . THR A 1 143 ? 7.510 -0.503 20.541 1.00 13.44 162 THR A C 1
ATOM 1028 O O . THR A 1 143 ? 8.266 -1.458 20.747 1.00 14.79 162 THR A O 1
ATOM 1032 N N . LYS A 1 144 ? 6.297 -0.421 21.076 1.00 12.54 163 LYS A N 1
ATOM 1033 C CA . LYS A 1 144 ? 5.837 -1.470 21.970 1.00 9.34 163 LYS A CA 1
ATOM 1034 C C . LYS A 1 144 ? 4.353 -1.367 22.234 1.00 10.30 163 LYS A C 1
ATOM 1035 O O . LYS A 1 144 ? 3.653 -0.567 21.615 1.00 12.06 163 LYS A O 1
ATOM 1041 N N . HIS A 1 145 ? 3.888 -2.195 23.162 1.00 10.42 164 HIS A N 1
ATOM 1042 C CA . HIS A 1 145 ? 2.503 -2.187 23.592 1.00 8.83 164 HIS A CA 1
ATOM 1043 C C . HIS A 1 145 ? 2.557 -2.446 25.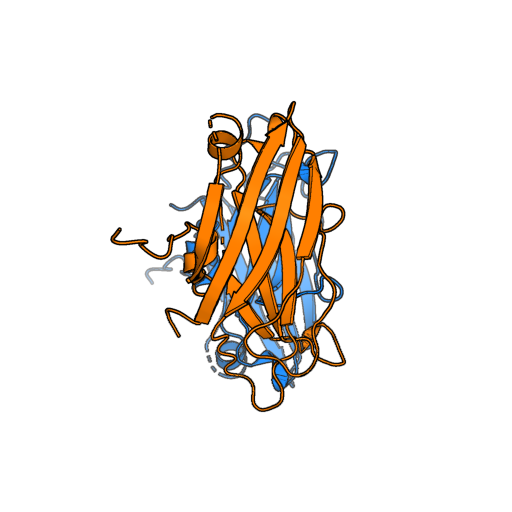092 1.00 12.22 164 HIS A C 1
ATOM 1044 O O . HIS A 1 145 ? 3.559 -2.947 25.607 1.00 9.78 164 HIS A O 1
ATOM 1051 N N . LEU A 1 146 ? 1.494 -2.071 25.790 1.00 7.61 165 LEU A N 1
ATOM 1052 C CA . LEU A 1 146 ? 1.402 -2.259 27.234 1.00 13.67 165 LEU A CA 1
ATOM 1053 C C . LEU A 1 146 ? -0.029 -2.637 27.566 1.00 10.31 165 LEU A C 1
ATOM 1054 O O . LEU A 1 146 ? -0.960 -1.856 27.349 1.00 8.15 165 LEU A O 1
ATOM 1059 N N . LYS A 1 147 ? -0.212 -3.841 28.086 1.00 10.82 166 LYS A N 1
ATOM 1060 C CA . LYS A 1 147 ? -1.549 -4.277 28.428 1.00 15.39 166 LYS A CA 1
ATOM 1061 C C . LYS A 1 147 ? -1.996 -3.649 29.739 1.00 11.45 166 LYS A C 1
ATOM 1062 O O . LYS A 1 147 ? -1.175 -3.222 30.551 1.00 13.65 166 LYS A O 1
ATOM 1068 N N . VAL A 1 148 ? -3.305 -3.559 29.918 1.00 10.66 167 VAL A N 1
ATOM 1069 C CA . VAL A 1 148 ? -3.875 -3.011 31.135 1.00 14.79 167 VAL A CA 1
ATOM 1070 C C . VAL A 1 148 ? -3.959 -4.222 32.059 1.00 17.15 167 VAL A C 1
ATOM 1071 O O . VAL A 1 148 ? -4.734 -5.143 31.810 1.00 13.76 167 VAL A O 1
ATOM 1075 N N . ALA A 1 149 ? -3.152 -4.224 33.114 1.00 14.37 168 ALA A N 1
ATOM 1076 C CA . ALA A 1 149 ? -3.124 -5.344 34.054 1.00 12.29 168 ALA A CA 1
ATOM 1077 C C . ALA A 1 149 ? -4.503 -5.739 34.589 1.00 15.13 168 ALA A C 1
ATOM 1078 O O . ALA A 1 149 ? -5.310 -4.893 34.980 1.00 10.60 168 ALA A O 1
ATOM 1080 N N . ARG A 1 150 ? -4.770 -7.041 34.608 1.00 9.04 169 ARG A N 1
ATOM 1081 C CA . ARG A 1 150 ? -6.048 -7.542 35.114 1.00 15.44 169 ARG A CA 1
ATOM 1082 C C . ARG A 1 150 ? -5.992 -7.591 36.636 1.00 14.95 169 ARG A C 1
ATOM 1083 O O . ARG A 1 150 ? -7.000 -7.374 37.326 1.00 15.66 169 ARG A O 1
ATOM 1091 N N . ARG A 1 151 ? -4.792 -7.884 37.133 1.00 13.84 170 ARG A N 1
ATOM 1092 C CA . ARG A 1 151 ? -4.507 -7.983 38.554 1.00 16.34 170 ARG A CA 1
ATOM 1093 C C . ARG A 1 151 ? -5.408 -9.017 39.210 1.00 25.54 170 ARG A C 1
ATOM 1094 O O . ARG A 1 151 ? -6.094 -8.735 40.195 1.00 28.59 170 ARG A O 1
ATOM 1102 N N . ARG A 1 152 ? -5.379 -10.223 38.650 1.00 31.44 171 ARG A N 1
ATOM 1103 C CA . ARG A 1 152 ? -6.183 -11.341 39.131 1.00 35.46 171 ARG A CA 1
ATOM 1104 C C . ARG A 1 152 ? -7.664 -11.040 38.934 1.00 40.24 171 ARG A C 1
ATOM 1105 O O . ARG A 1 152 ? -8.178 -11.117 37.807 1.00 44.42 171 ARG A O 1
ATOM 1113 N N . VAL B 1 12 ? 21.362 -0.414 14.136 1.00 33.68 31 VAL B N 1
ATOM 1114 C CA . VAL B 1 12 ? 21.949 0.668 13.287 1.00 41.77 31 VAL B CA 1
ATOM 1115 C C . VAL B 1 12 ? 21.529 2.074 13.738 1.00 40.24 31 VAL B C 1
ATOM 1116 O O . VAL B 1 12 ? 20.432 2.540 13.413 1.00 42.47 31 VAL B O 1
ATOM 1120 N N . GLN B 1 13 ? 22.412 2.746 14.477 1.00 37.43 32 GLN B N 1
ATOM 1121 C CA . GLN B 1 13 ? 22.142 4.096 14.978 1.00 32.24 32 GLN B CA 1
ATOM 1122 C C . GLN B 1 13 ? 22.359 5.184 13.936 1.00 24.01 32 GLN B C 1
ATOM 1123 O O . GLN B 1 13 ? 21.532 6.086 13.784 1.00 26.64 32 GLN B O 1
ATOM 1129 N N . GLY B 1 14 ? 23.493 5.114 13.248 1.00 17.81 33 GLY B N 1
ATOM 1130 C CA . GLY B 1 14 ? 23.799 6.087 12.216 1.00 12.51 33 GLY B CA 1
ATOM 1131 C C . GLY B 1 14 ? 23.791 5.361 10.889 1.00 18.81 33 GLY B C 1
ATOM 1132 O O . GLY B 1 14 ? 24.674 4.547 10.623 1.00 20.46 33 GLY B O 1
ATOM 1133 N N . ALA B 1 15 ? 22.801 5.648 10.053 1.00 14.67 34 ALA B N 1
ATOM 1134 C CA . ALA B 1 15 ? 22.682 4.973 8.769 1.00 15.52 34 ALA B CA 1
ATOM 1135 C C . ALA B 1 15 ? 23.229 5.785 7.604 1.00 14.12 34 ALA B C 1
ATOM 1136 O O . ALA B 1 15 ? 22.940 5.492 6.444 1.00 15.95 34 ALA B O 1
ATOM 1138 N N . GLY B 1 16 ? 24.024 6.806 7.912 1.00 19.34 35 GLY B N 1
ATOM 1139 C CA . GLY B 1 16 ? 24.600 7.630 6.865 1.00 14.22 35 GLY B CA 1
ATOM 1140 C C . GLY B 1 16 ? 24.289 9.096 7.074 1.00 10.31 35 GLY B C 1
ATOM 1141 O O . GLY B 1 16 ? 23.664 9.459 8.066 1.00 9.32 35 GLY B O 1
ATOM 1142 N N . GLN B 1 17 ? 24.712 9.939 6.137 1.00 15.60 36 GLN B N 1
ATOM 1143 C CA . GLN B 1 17 ? 24.463 11.367 6.241 1.00 5.75 36 GLN B CA 1
ATOM 1144 C C . GLN B 1 17 ? 23.779 11.921 4.993 1.00 15.08 36 GLN B C 1
ATOM 1145 O O . GLN B 1 17 ? 24.001 11.441 3.871 1.00 12.92 36 GLN B O 1
ATOM 1151 N N . LEU B 1 18 ? 22.941 12.933 5.203 1.00 10.90 37 LEU B N 1
ATOM 1152 C CA . LEU B 1 18 ? 22.211 13.582 4.124 1.00 12.00 37 LEU B CA 1
ATOM 1153 C C . LEU B 1 18 ? 22.488 15.081 4.175 1.00 12.31 37 LEU B C 1
ATOM 1154 O O . LEU B 1 18 ? 22.487 15.675 5.245 1.00 16.28 37 LEU B O 1
ATOM 1159 N N . ARG B 1 19 ? 22.713 15.686 3.014 1.00 9.72 38 ARG B N 1
ATOM 1160 C CA . ARG B 1 19 ? 22.988 17.114 2.933 1.00 8.81 38 ARG B CA 1
ATOM 1161 C C . ARG B 1 19 ? 21.728 17.782 2.415 1.00 13.93 38 ARG B C 1
ATOM 1162 O O . ARG B 1 19 ? 21.247 17.446 1.333 1.00 17.16 38 ARG B O 1
ATOM 1170 N N . LEU B 1 20 ? 21.181 18.716 3.182 1.00 14.78 39 LEU B N 1
ATOM 1171 C CA . LEU B 1 20 ? 19.968 19.379 2.751 1.00 4.01 39 LEU B CA 1
ATOM 1172 C C . LEU B 1 20 ? 19.871 20.809 3.231 1.00 12.70 39 LEU B C 1
ATOM 1173 O O . LEU B 1 20 ? 20.676 21.281 4.027 1.00 13.31 39 LEU B O 1
ATOM 1178 N N . SER B 1 21 ? 18.864 21.495 2.719 1.00 12.08 40 SER B N 1
ATOM 1179 C CA . SER B 1 21 ? 18.609 22.874 3.078 1.00 16.33 40 SER B CA 1
ATOM 1180 C C . SER B 1 21 ? 17.106 23.058 3.209 1.00 15.09 40 SER B C 1
ATOM 1181 O O . SER B 1 21 ? 16.336 22.499 2.428 1.00 16.12 40 SER B O 1
ATOM 1184 N N . ILE B 1 22 ? 16.694 23.831 4.206 1.00 17.93 41 ILE B N 1
ATOM 1185 C CA . ILE B 1 22 ? 15.286 24.114 4.421 1.00 19.43 41 ILE B CA 1
ATOM 1186 C C . ILE B 1 22 ? 15.126 25.586 4.768 1.00 22.14 41 ILE B C 1
ATOM 1187 O O . ILE B 1 22 ? 15.799 26.101 5.659 1.00 21.50 41 ILE B O 1
ATOM 1192 N N . ASP B 1 23 ? 14.237 26.255 4.041 1.00 24.26 42 ASP B N 1
ATOM 1193 C CA . ASP B 1 23 ? 13.957 27.673 4.238 1.00 24.98 42 ASP B CA 1
ATOM 1194 C C . ASP B 1 23 ? 12.449 27.857 4.153 1.00 28.22 42 ASP B C 1
ATOM 1195 O O . ASP B 1 23 ? 11.777 27.147 3.408 1.00 27.72 42 ASP B O 1
ATOM 1200 N N . ALA B 1 24 ? 11.919 28.805 4.916 1.00 31.54 43 ALA B N 1
ATOM 1201 C CA . ALA B 1 24 ? 10.487 29.068 4.903 1.00 28.89 43 ALA B CA 1
ATOM 1202 C C . ALA B 1 24 ? 10.205 30.404 4.229 1.00 30.78 43 ALA B C 1
ATOM 1203 O O . ALA B 1 24 ? 10.902 31.391 4.463 1.00 36.68 43 ALA B O 1
ATOM 1205 N N . GLN B 1 25 ? 9.183 30.431 3.385 1.00 31.08 44 GLN B N 1
ATOM 1206 C CA . GLN B 1 25 ? 8.809 31.653 2.686 1.00 40.60 44 GLN B CA 1
ATOM 1207 C C . GLN B 1 25 ? 7.287 31.774 2.686 1.00 37.26 44 GLN B C 1
ATOM 1208 O O . GLN B 1 25 ? 6.615 31.150 1.869 1.00 37.54 44 GLN B O 1
ATOM 1214 N N . ASP B 1 26 ? 6.750 32.569 3.609 1.00 40.36 45 ASP B N 1
ATOM 1215 C CA . ASP B 1 26 ? 5.306 32.770 3.714 1.00 41.24 45 ASP B CA 1
ATOM 1216 C C . ASP B 1 26 ? 4.541 31.443 3.783 1.00 38.05 45 ASP B C 1
ATOM 1217 O O . ASP B 1 26 ? 3.749 31.118 2.894 1.00 34.85 45 ASP B O 1
ATOM 1222 N N . ARG B 1 27 ? 4.784 30.689 4.850 1.00 32.35 46 ARG B N 1
ATOM 1223 C CA . ARG B 1 27 ? 4.144 29.399 5.065 1.00 25.67 46 ARG B CA 1
ATOM 1224 C C . ARG B 1 27 ? 4.323 28.404 3.925 1.00 22.66 46 ARG B C 1
ATOM 1225 O O . ARG B 1 27 ? 3.457 27.574 3.655 1.00 26.12 46 ARG B O 1
ATOM 1233 N N . VAL B 1 28 ? 5.464 28.498 3.257 1.00 21.48 47 VAL B N 1
ATOM 1234 C CA . VAL B 1 28 ? 5.801 27.579 2.179 1.00 23.25 47 VAL B CA 1
ATOM 1235 C C . VAL B 1 28 ? 7.233 27.107 2.428 1.00 26.38 47 VAL B C 1
ATOM 1236 O O . VAL B 1 28 ? 8.179 27.896 2.376 1.00 23.59 47 VAL B O 1
ATOM 1240 N N . LEU B 1 29 ? 7.388 25.820 2.715 1.00 21.73 48 LEU B N 1
ATOM 1241 C CA . LEU B 1 29 ? 8.705 25.263 2.981 1.00 19.60 48 LEU B CA 1
ATOM 1242 C C . LEU B 1 29 ? 9.455 24.935 1.699 1.00 23.02 48 LEU B C 1
ATOM 1243 O O . LEU B 1 29 ? 8.942 24.235 0.826 1.00 16.07 48 LEU B O 1
ATOM 1248 N N . LEU B 1 30 ? 10.667 25.467 1.583 1.00 21.77 49 LEU B N 1
ATOM 1249 C CA . LEU B 1 30 ? 11.508 25.203 0.422 1.00 25.68 49 LEU B CA 1
ATOM 1250 C C . LEU B 1 30 ? 12.628 24.259 0.858 1.00 22.09 49 LEU B C 1
ATOM 1251 O O . LEU B 1 30 ? 13.538 24.654 1.585 1.00 19.10 49 LEU B O 1
ATOM 1256 N N . LEU B 1 31 ? 12.544 23.010 0.416 1.00 14.95 50 LEU B N 1
ATOM 1257 C CA . LEU B 1 31 ? 13.541 22.017 0.763 1.00 20.56 50 LEU B CA 1
ATOM 1258 C C . LEU B 1 31 ? 14.447 21.722 -0.408 1.00 16.09 50 LEU B C 1
ATOM 1259 O O . LEU B 1 31 ? 14.000 21.605 -1.543 1.00 18.50 50 LEU B O 1
ATOM 1264 N N . HIS B 1 32 ? 15.733 21.598 -0.124 1.00 19.23 51 HIS B N 1
ATOM 1265 C CA . HIS B 1 32 ? 16.697 21.281 -1.158 1.00 17.10 51 HIS B CA 1
ATOM 1266 C C . HIS B 1 32 ? 17.429 20.017 -0.721 1.00 16.19 51 HIS B C 1
ATOM 1267 O O . HIS B 1 32 ? 18.287 20.081 0.151 1.00 15.12 51 HIS B O 1
ATOM 1274 N N . ILE B 1 33 ? 17.064 18.865 -1.286 1.00 13.88 52 ILE B N 1
ATOM 1275 C CA . ILE B 1 33 ? 17.758 17.622 -0.944 1.00 9.34 52 ILE B CA 1
ATOM 1276 C C . ILE B 1 33 ? 18.919 17.522 -1.924 1.00 15.56 52 ILE B C 1
ATOM 1277 O O . ILE B 1 33 ? 18.728 17.231 -3.112 1.00 14.46 52 ILE B O 1
ATOM 1282 N N . ILE B 1 34 ? 20.122 17.774 -1.412 1.00 14.62 53 ILE B N 1
ATOM 1283 C CA . ILE B 1 34 ? 21.337 17.787 -2.216 1.00 17.49 53 ILE B CA 1
ATOM 1284 C C . ILE B 1 34 ? 21.952 16.429 -2.534 1.00 18.33 53 ILE B C 1
ATOM 1285 O O . ILE B 1 34 ? 21.938 15.988 -3.693 1.00 11.62 53 ILE B O 1
ATOM 1290 N N . GLU B 1 35 ? 22.494 15.773 -1.511 1.00 16.29 54 GLU B N 1
ATOM 1291 C CA . GLU B 1 35 ? 23.131 14.465 -1.685 1.00 16.39 54 GLU B CA 1
ATOM 1292 C C . GLU B 1 35 ? 23.160 13.664 -0.389 1.00 17.20 54 GLU B C 1
ATOM 1293 O O . GLU B 1 35 ? 22.897 14.192 0.691 1.00 12.93 54 GLU B O 1
ATOM 1299 N N . GLY B 1 36 ? 23.500 12.383 -0.517 1.00 13.42 55 GLY B N 1
ATOM 1300 C CA . GLY B 1 36 ? 23.593 11.512 0.636 1.00 9.50 55 GLY B CA 1
ATOM 1301 C C . GLY B 1 36 ? 24.998 10.949 0.662 1.00 17.34 55 GLY B C 1
ATOM 1302 O O . GLY B 1 36 ? 25.701 10.992 -0.350 1.00 13.07 55 GLY B O 1
ATOM 1303 N N . LYS B 1 37 ? 25.414 10.422 1.808 1.00 14.62 56 LYS B N 1
ATOM 1304 C CA . LYS B 1 37 ? 26.751 9.863 1.945 1.00 11.18 56 LYS B CA 1
ATOM 1305 C C . LYS B 1 37 ? 26.781 8.716 2.937 1.00 11.20 56 LYS B C 1
ATOM 1306 O O . LYS B 1 37 ? 26.089 8.747 3.963 1.00 11.90 56 LYS B O 1
ATOM 1312 N N . GLY B 1 38 ? 27.589 7.712 2.614 1.00 7.52 57 GLY B N 1
ATOM 1313 C CA . GLY B 1 38 ? 27.758 6.548 3.469 1.00 12.03 57 GLY B CA 1
ATOM 1314 C C . GLY B 1 38 ? 26.497 5.808 3.884 1.00 12.28 57 GLY B C 1
ATOM 1315 O O . GLY B 1 38 ? 26.419 5.288 5.001 1.00 9.64 57 GLY B O 1
ATOM 1316 N N . LEU B 1 39 ? 25.519 5.736 2.987 1.00 12.90 58 LEU B N 1
ATOM 1317 C CA . LEU B 1 39 ? 24.264 5.062 3.294 1.00 15.61 58 LEU B CA 1
ATOM 1318 C C . LEU B 1 39 ? 24.451 3.601 3.687 1.00 19.38 58 LEU B C 1
ATOM 1319 O O . LEU B 1 39 ? 25.181 2.856 3.039 1.00 14.14 58 LEU B O 1
ATOM 1324 N N . ILE B 1 40 ? 23.770 3.201 4.752 1.00 17.57 59 ILE B N 1
ATOM 1325 C CA . ILE B 1 40 ? 23.837 1.832 5.243 1.00 16.57 59 ILE B CA 1
ATOM 1326 C C . ILE B 1 40 ? 22.456 1.193 5.173 1.00 19.76 59 ILE B C 1
ATOM 1327 O O . ILE B 1 40 ? 21.520 1.652 5.822 1.00 18.85 59 ILE B O 1
ATOM 1332 N N . SER B 1 41 ? 22.330 0.136 4.379 1.00 23.74 60 SER B N 1
ATOM 1333 C CA . SER B 1 41 ? 21.061 -0.570 4.241 1.00 26.82 60 SER B CA 1
ATOM 1334 C C . SER B 1 41 ? 21.248 -2.001 4.729 1.00 29.74 60 SER B C 1
ATOM 1335 O O . SER B 1 41 ? 22.069 -2.739 4.187 1.00 28.76 60 SER B O 1
ATOM 1338 N N . LYS B 1 42 ? 20.499 -2.394 5.754 1.00 30.82 61 LYS B N 1
ATOM 1339 C CA . LYS B 1 42 ? 20.634 -3.746 6.288 1.00 32.81 61 LYS B CA 1
ATOM 1340 C C . LYS B 1 42 ? 20.083 -4.809 5.348 1.00 31.49 61 LYS B C 1
ATOM 1341 O O . LYS B 1 42 ? 20.286 -6.000 5.573 1.00 35.46 61 LYS B O 1
ATOM 1347 N N . GLN B 1 43 ? 19.384 -4.385 4.299 1.00 25.79 62 GLN B N 1
ATOM 1348 C CA . GLN B 1 43 ? 18.834 -5.331 3.338 1.00 20.65 62 GLN B CA 1
ATOM 1349 C C . GLN B 1 43 ? 19.958 -5.792 2.424 1.00 27.77 62 GLN B C 1
ATOM 1350 O O . GLN B 1 43 ? 20.806 -4.997 2.016 1.00 21.10 62 GLN B O 1
ATOM 1356 N N . PRO B 1 44 ? 19.987 -7.091 2.099 1.00 26.14 63 PRO B N 1
ATOM 1357 C CA . PRO B 1 44 ? 21.026 -7.644 1.229 1.00 34.51 63 PRO B CA 1
ATOM 1358 C C . PRO B 1 44 ? 20.791 -7.265 -0.227 1.00 34.69 63 PRO B C 1
ATOM 1359 O O . PRO B 1 44 ? 19.704 -7.469 -0.760 1.00 42.35 63 PRO B O 1
ATOM 1363 N N . GLY B 1 45 ? 21.805 -6.703 -0.870 1.00 32.87 64 GLY B N 1
ATOM 1364 C CA . GLY B 1 45 ? 21.646 -6.321 -2.261 1.00 32.13 64 GLY B CA 1
ATOM 1365 C C . GLY B 1 45 ? 22.079 -4.899 -2.543 1.00 27.67 64 GLY B C 1
ATOM 1366 O O . GLY B 1 45 ? 22.718 -4.261 -1.712 1.00 25.71 64 GLY B O 1
ATOM 1367 N N . THR B 1 46 ? 21.729 -4.393 -3.719 1.00 25.09 65 THR B N 1
ATOM 1368 C CA . THR B 1 46 ? 22.125 -3.043 -4.088 1.00 23.79 65 THR B CA 1
ATOM 1369 C C . THR B 1 46 ? 21.428 -1.985 -3.229 1.00 22.43 65 THR B C 1
ATOM 1370 O O . THR B 1 46 ? 20.382 -2.240 -2.629 1.00 20.30 65 THR B O 1
ATOM 1374 N N . CYS B 1 47 ? 22.035 -0.805 -3.151 1.00 17.12 66 CYS B N 1
ATOM 1375 C CA . CYS B 1 47 ? 21.465 0.304 -2.399 1.00 17.29 66 CYS B CA 1
ATOM 1376 C C . CYS B 1 47 ? 20.921 1.259 -3.446 1.00 12.61 66 CYS B C 1
ATOM 1377 O O . CYS B 1 47 ? 21.679 1.863 -4.205 1.00 14.94 66 CYS B O 1
ATOM 1380 N N . ASP B 1 48 ? 19.598 1.369 -3.488 1.00 9.52 67 ASP B N 1
ATOM 1381 C CA . ASP B 1 48 ? 18.892 2.223 -4.447 1.00 12.46 67 ASP B CA 1
ATOM 1382 C C . ASP B 1 48 ? 17.993 3.141 -3.644 1.00 10.56 67 ASP B C 1
ATOM 1383 O O . ASP B 1 48 ? 16.797 2.896 -3.488 1.00 12.91 67 ASP B O 1
ATOM 1388 N N . PRO B 1 49 ? 18.563 4.232 -3.141 1.00 14.10 68 PRO B N 1
ATOM 1389 C CA . PRO B 1 49 ? 17.842 5.199 -2.328 1.00 10.87 68 PRO B CA 1
ATOM 1390 C C . PRO B 1 49 ? 17.056 6.303 -3.014 1.00 17.45 68 PRO B C 1
ATOM 1391 O O . PRO B 1 49 ? 17.343 6.718 -4.148 1.00 10.66 68 PRO B O 1
ATOM 1395 N N . TYR B 1 50 ? 16.055 6.770 -2.278 1.00 11.12 69 TYR B N 1
ATOM 1396 C CA . TYR B 1 50 ? 15.227 7.894 -2.674 1.00 13.05 69 TYR B CA 1
ATOM 1397 C C . TYR B 1 50 ? 14.830 8.524 -1.339 1.00 14.27 69 TYR B C 1
ATOM 1398 O O . TYR B 1 50 ? 14.910 7.881 -0.288 1.00 11.62 69 TYR B O 1
ATOM 1407 N N . VAL B 1 51 ? 14.448 9.790 -1.374 1.00 10.80 70 VAL B N 1
ATOM 1408 C CA . VAL B 1 51 ? 14.101 10.510 -0.163 1.00 9.97 70 VAL B CA 1
ATOM 1409 C C . VAL B 1 51 ? 12.635 10.894 -0.214 1.00 10.95 70 VAL B C 1
ATOM 1410 O O . VAL B 1 51 ? 12.152 11.379 -1.232 1.00 13.17 70 VAL B O 1
ATOM 1414 N N . LYS B 1 52 ? 11.921 10.659 0.882 1.00 8.87 71 LYS B N 1
ATOM 1415 C CA . LYS B 1 52 ? 10.507 10.982 0.933 1.00 13.24 71 LYS B CA 1
ATOM 1416 C C . LYS B 1 52 ? 10.272 12.023 2.017 1.00 11.32 71 LYS B C 1
ATOM 1417 O O . LYS B 1 52 ? 10.761 11.883 3.139 1.00 11.30 71 LYS B O 1
ATOM 1423 N N . ILE B 1 53 ? 9.524 13.069 1.685 1.00 8.80 72 ILE B N 1
ATOM 1424 C CA . ILE B 1 53 ? 9.242 14.130 2.654 1.00 12.25 72 ILE B CA 1
ATOM 1425 C C . ILE B 1 53 ? 7.763 14.106 3.005 1.00 13.26 72 ILE B C 1
ATOM 1426 O O . ILE B 1 53 ? 6.920 13.922 2.134 1.00 8.08 72 ILE B O 1
ATOM 1431 N N . SER B 1 54 ? 7.449 14.290 4.282 1.00 10.33 73 SER B N 1
ATOM 1432 C CA . SER B 1 54 ? 6.063 14.286 4.712 1.00 15.81 73 SER B CA 1
ATOM 1433 C C . SER B 1 54 ? 5.963 14.959 6.063 1.00 15.70 73 SER B C 1
ATOM 1434 O O . SER B 1 54 ? 6.971 15.393 6.632 1.00 15.36 73 SER B O 1
ATOM 1437 N N . LEU B 1 55 ? 4.742 15.067 6.566 1.00 8.14 74 LEU B N 1
ATOM 1438 C CA . LEU B 1 55 ? 4.524 15.652 7.876 1.00 8.82 74 LEU B CA 1
ATOM 1439 C C . LEU B 1 55 ? 3.937 14.572 8.760 1.00 12.88 74 LEU B C 1
ATOM 1440 O O . LEU B 1 55 ? 3.186 13.722 8.280 1.00 9.81 74 LEU B O 1
ATOM 1445 N N . ILE B 1 56 ? 4.267 14.614 10.049 1.00 13.46 75 ILE B N 1
ATOM 1446 C CA . ILE B 1 56 ? 3.740 13.641 11.003 1.00 8.28 75 ILE B CA 1
ATOM 1447 C C . ILE B 1 56 ? 3.375 14.314 12.323 1.00 9.76 75 ILE B C 1
ATOM 1448 O O . ILE B 1 56 ? 4.018 15.279 12.740 1.00 12.31 75 ILE B O 1
ATOM 1453 N N . PRO B 1 57 ? 2.306 13.838 12.980 1.00 17.35 76 PRO B N 1
ATOM 1454 C CA . PRO B 1 57 ? 1.484 12.719 12.508 1.00 9.00 76 PRO B CA 1
ATOM 1455 C C . PRO B 1 57 ? 0.413 13.234 11.549 1.00 17.79 76 PRO B C 1
ATOM 1456 O O . PRO B 1 57 ? -0.076 14.356 11.693 1.00 15.80 76 PRO B O 1
ATOM 1460 N N . GLU B 1 58 ? 0.069 12.426 10.553 1.00 17.45 77 GLU B N 1
ATOM 1461 C CA . GLU B 1 58 ? -0.940 12.822 9.576 1.00 17.42 77 GLU B CA 1
ATOM 1462 C C . GLU B 1 58 ? -1.448 11.593 8.847 1.00 17.18 77 GLU B C 1
ATOM 1463 O O . GLU B 1 58 ? -0.678 10.862 8.230 1.00 15.70 77 GLU B O 1
ATOM 1469 N N . ASP B 1 59 ? -2.752 11.369 8.921 1.00 16.15 78 ASP B N 1
ATOM 1470 C CA . ASP B 1 59 ? -3.348 10.218 8.270 1.00 16.85 78 ASP B CA 1
ATOM 1471 C C . ASP B 1 59 ? -3.707 10.530 6.817 1.00 23.99 78 ASP B C 1
ATOM 1472 O O . ASP B 1 59 ? -4.880 10.574 6.459 1.00 24.54 78 ASP B O 1
ATOM 1477 N N . SER B 1 60 ? -2.690 10.751 5.991 1.00 21.37 79 SER B N 1
ATOM 1478 C CA . SER B 1 60 ? -2.883 11.054 4.578 1.00 27.60 79 SER B CA 1
ATOM 1479 C C . SER B 1 60 ? -1.529 11.146 3.889 1.00 31.42 79 SER B C 1
ATOM 1480 O O . SER B 1 60 ? -0.549 11.582 4.496 1.00 27.57 79 SER B O 1
ATOM 1483 N N . ARG B 1 61 ? -1.471 10.736 2.624 1.00 36.33 80 ARG B N 1
ATOM 1484 C CA . ARG B 1 61 ? -0.220 10.786 1.873 1.00 36.39 80 ARG B CA 1
ATOM 1485 C C . ARG B 1 61 ? -0.277 11.786 0.729 1.00 35.60 80 ARG B C 1
ATOM 1486 O O . ARG B 1 61 ? 0.689 11.934 -0.023 1.00 32.51 80 ARG B O 1
ATOM 1494 N N . LEU B 1 62 ? -1.405 12.475 0.600 1.00 30.29 81 LEU B N 1
ATOM 1495 C CA . LEU B 1 62 ? -1.565 13.453 -0.466 1.00 32.03 81 LEU B CA 1
ATOM 1496 C C . LEU B 1 62 ? -0.455 14.500 -0.473 1.00 24.65 81 LEU B C 1
ATOM 1497 O O . LEU B 1 62 ? -0.076 14.992 -1.531 1.00 23.90 81 LEU B O 1
ATOM 1502 N N . ARG B 1 63 ? 0.073 14.830 0.703 1.00 18.97 82 ARG B N 1
ATOM 1503 C CA . ARG B 1 63 ? 1.121 15.841 0.791 1.00 22.43 82 ARG B CA 1
ATOM 1504 C C . ARG B 1 63 ? 2.539 15.292 0.667 1.00 22.58 82 ARG B C 1
ATOM 1505 O O . ARG B 1 63 ? 3.508 16.062 0.621 1.00 20.92 82 ARG B O 1
ATOM 1513 N N . HIS B 1 64 ? 2.673 13.970 0.610 1.00 18.99 83 HIS B N 1
ATOM 1514 C CA . HIS B 1 64 ? 3.997 13.357 0.499 1.00 20.61 83 HIS B CA 1
ATOM 1515 C C . HIS B 1 64 ? 4.698 13.688 -0.824 1.00 16.04 83 HIS B C 1
ATOM 1516 O O . HIS B 1 64 ? 4.053 13.792 -1.866 1.00 17.96 83 HIS B O 1
ATOM 1523 N N . GLN B 1 65 ? 6.016 13.856 -0.775 1.00 16.41 84 GLN B N 1
ATOM 1524 C CA . GLN B 1 65 ? 6.808 14.148 -1.975 1.00 9.75 84 GLN B CA 1
ATOM 1525 C C . GLN B 1 65 ? 8.114 13.358 -1.903 1.00 13.13 84 GLN B C 1
ATOM 1526 O O . GLN B 1 65 ? 8.634 13.096 -0.819 1.00 10.93 84 GLN B O 1
ATOM 1532 N N . LYS B 1 66 ? 8.643 12.967 -3.055 1.00 7.98 85 LYS B N 1
ATOM 1533 C CA . LYS B 1 66 ? 9.875 12.198 -3.073 1.00 10.83 85 LYS B CA 1
ATOM 1534 C C . LYS B 1 66 ? 10.807 12.614 -4.190 1.00 14.54 85 LYS B C 1
ATOM 1535 O O . LYS B 1 66 ? 10.408 13.289 -5.144 1.00 15.30 85 LYS B O 1
ATOM 1541 N N . THR B 1 67 ? 12.055 12.190 -4.061 1.00 12.11 86 THR B N 1
ATOM 1542 C CA . THR B 1 67 ? 13.070 12.465 -5.057 1.00 9.75 86 THR B CA 1
ATOM 1543 C C . THR B 1 67 ? 13.095 11.272 -6.006 1.00 16.75 86 THR B C 1
ATOM 1544 O O . THR B 1 67 ? 12.321 10.314 -5.861 1.00 10.08 86 THR B O 1
ATOM 1548 N N . GLN B 1 68 ? 13.995 11.339 -6.978 1.00 11.30 87 GLN B N 1
ATOM 1549 C CA . GLN B 1 68 ? 14.178 10.246 -7.918 1.00 15.70 87 GLN B CA 1
ATOM 1550 C C . GLN B 1 68 ? 14.875 9.169 -7.105 1.00 7.30 87 GLN B C 1
ATOM 1551 O O . GLN B 1 68 ? 15.378 9.441 -6.023 1.00 11.25 87 GLN B O 1
ATOM 1557 N N . THR B 1 69 ? 14.909 7.951 -7.630 1.00 8.72 88 THR B N 1
ATOM 1558 C CA . THR B 1 69 ? 15.617 6.861 -6.973 1.00 9.89 88 THR B CA 1
ATOM 1559 C C . THR B 1 69 ? 16.959 6.739 -7.701 1.00 15.22 88 THR B C 1
ATOM 1560 O O . THR B 1 69 ? 16.990 6.574 -8.931 1.00 20.68 88 THR B O 1
ATOM 1564 N N . VAL B 1 70 ? 18.057 6.853 -6.953 1.00 12.48 89 VAL B N 1
ATOM 1565 C CA . VAL B 1 70 ? 19.406 6.755 -7.525 1.00 11.37 89 VAL B CA 1
ATOM 1566 C C . VAL B 1 70 ? 19.848 5.304 -7.419 1.00 20.90 89 VAL B C 1
ATOM 1567 O O . VAL B 1 70 ? 20.175 4.825 -6.330 1.00 23.07 89 VAL B O 1
ATOM 1571 N N . PRO B 1 71 ? 19.895 4.593 -8.553 1.00 20.09 90 PRO B N 1
ATOM 1572 C CA . PRO B 1 71 ? 20.292 3.184 -8.543 1.00 22.21 90 PRO B CA 1
ATOM 1573 C C . PRO B 1 71 ? 21.735 2.816 -8.187 1.00 22.26 90 PRO B C 1
ATOM 1574 O O . PRO B 1 71 ? 22.692 3.433 -8.653 1.00 24.77 90 PRO B O 1
ATOM 1578 N N . ASP B 1 72 ? 21.859 1.807 -7.333 1.00 20.23 91 ASP B N 1
ATOM 1579 C CA . ASP B 1 72 ? 23.139 1.267 -6.918 1.00 19.49 91 ASP B CA 1
ATOM 1580 C C . ASP B 1 72 ? 24.180 2.314 -6.533 1.00 26.67 91 ASP B C 1
ATOM 1581 O O . ASP B 1 72 ? 25.250 2.387 -7.145 1.00 18.04 91 ASP B O 1
ATOM 1586 N N . CYS B 1 73 ? 23.876 3.101 -5.499 1.00 23.21 92 CYS B N 1
ATOM 1587 C CA . CYS B 1 73 ? 24.780 4.147 -5.033 1.00 16.93 92 CYS B CA 1
ATOM 1588 C C . CYS B 1 73 ? 24.604 4.413 -3.538 1.00 19.36 92 CYS B C 1
ATOM 1589 O O . CYS B 1 73 ? 23.493 4.671 -3.077 1.00 13.30 92 CYS B O 1
ATOM 1592 N N . ARG B 1 74 ? 25.707 4.365 -2.792 1.00 16.79 93 ARG B N 1
ATOM 1593 C CA . ARG B 1 74 ? 25.682 4.598 -1.351 1.00 16.43 93 ARG B CA 1
ATOM 1594 C C . ARG B 1 74 ? 25.943 6.068 -1.019 1.00 18.41 93 ARG B C 1
ATOM 1595 O O . ARG B 1 74 ? 25.900 6.471 0.150 1.00 11.67 93 ARG B O 1
ATOM 1603 N N . ASP B 1 75 ? 26.222 6.866 -2.045 1.00 16.98 94 ASP B N 1
ATOM 1604 C CA . ASP B 1 75 ? 26.457 8.298 -1.857 1.00 15.71 94 ASP B CA 1
ATOM 1605 C C . ASP B 1 75 ? 25.752 9.020 -2.997 1.00 15.22 94 ASP B C 1
ATOM 1606 O O . ASP B 1 75 ? 26.377 9.709 -3.797 1.00 21.55 94 ASP B O 1
ATOM 1611 N N . PRO B 1 76 ? 24.421 8.895 -3.058 1.00 16.70 95 PRO B N 1
ATOM 1612 C CA . PRO B 1 76 ? 23.574 9.500 -4.086 1.00 20.80 95 PRO B CA 1
ATOM 1613 C C . PRO B 1 76 ? 23.524 11.022 -4.154 1.00 20.29 95 PRO B C 1
ATOM 1614 O O . PRO B 1 76 ? 23.490 11.713 -3.126 1.00 16.36 95 PRO B O 1
ATOM 1618 N N . ALA B 1 77 ? 23.495 11.523 -5.386 1.00 15.05 96 ALA B N 1
ATOM 1619 C CA . ALA B 1 77 ? 23.396 12.952 -5.671 1.00 17.70 96 ALA B CA 1
ATOM 1620 C C . ALA B 1 77 ? 21.965 13.197 -6.161 1.00 17.76 96 ALA B C 1
ATOM 1621 O O . ALA B 1 77 ? 21.615 12.821 -7.277 1.00 27.80 96 ALA B O 1
ATOM 1623 N N . PHE B 1 78 ? 21.138 13.818 -5.328 1.00 20.17 97 PHE B N 1
ATOM 1624 C CA . PHE B 1 78 ? 19.749 14.090 -5.693 1.00 19.88 97 PHE B CA 1
ATOM 1625 C C . PHE B 1 78 ? 19.565 15.437 -6.371 1.00 21.70 97 PHE B C 1
ATOM 1626 O O . PHE B 1 78 ? 18.933 15.524 -7.424 1.00 17.19 97 PHE B O 1
ATOM 1634 N N . HIS B 1 79 ? 20.098 16.485 -5.751 1.00 19.63 98 HIS B N 1
ATOM 1635 C CA . HIS B 1 79 ? 19.993 17.831 -6.301 1.00 25.66 98 HIS B CA 1
ATOM 1636 C C . HIS B 1 79 ? 18.568 18.153 -6.717 1.00 19.17 98 HIS B C 1
ATOM 1637 O O . HIS B 1 79 ? 18.330 18.560 -7.848 1.00 24.20 98 HIS B O 1
ATOM 1644 N N . GLU B 1 80 ? 17.626 17.963 -5.802 1.00 17.39 99 GLU B N 1
ATOM 1645 C CA . GLU B 1 80 ? 16.224 18.234 -6.086 1.00 16.11 99 GLU B CA 1
ATOM 1646 C C . GLU B 1 80 ? 15.619 19.222 -5.090 1.00 18.87 99 GLU B C 1
ATOM 1647 O O . GLU B 1 80 ? 15.893 19.157 -3.891 1.00 20.14 99 GLU B O 1
ATOM 1653 N N . HIS B 1 81 ? 14.793 20.132 -5.602 1.00 13.76 100 HIS B N 1
ATOM 1654 C CA . HIS B 1 81 ? 14.124 21.153 -4.795 1.00 16.49 100 HIS B CA 1
ATOM 1655 C C . HIS B 1 81 ? 12.651 20.800 -4.601 1.00 18.34 100 HIS B C 1
ATOM 1656 O O . HIS B 1 81 ? 11.997 20.302 -5.512 1.00 20.93 100 HIS B O 1
ATOM 1663 N N . PHE B 1 82 ? 12.133 21.071 -3.409 1.00 16.82 101 PHE B N 1
ATOM 1664 C CA . PHE B 1 82 ? 10.742 20.775 -3.085 1.00 17.76 101 PHE B CA 1
ATOM 1665 C C . PHE B 1 82 ? 10.051 21.979 -2.457 1.00 12.55 101 PHE B C 1
ATOM 1666 O O . PHE B 1 82 ? 10.682 22.802 -1.808 1.00 15.89 101 PHE B O 1
ATOM 1674 N N . PHE B 1 83 ? 8.748 22.076 -2.666 1.00 18.19 102 PHE B N 1
ATOM 1675 C CA . PHE B 1 83 ? 7.961 23.168 -2.108 1.00 21.16 102 PHE B CA 1
ATOM 1676 C C . PHE B 1 83 ? 6.831 22.515 -1.346 1.00 18.83 102 PHE B C 1
ATOM 1677 O O . PHE B 1 83 ? 5.908 21.955 -1.935 1.00 23.94 102 PHE B O 1
ATOM 1685 N N . PHE B 1 84 ? 6.932 22.570 -0.025 1.00 19.77 103 PHE B N 1
ATOM 1686 C CA . PHE B 1 84 ? 5.957 21.942 0.846 1.00 19.21 103 PHE B CA 1
ATOM 1687 C C . PHE B 1 84 ? 5.182 23.010 1.604 1.00 18.69 103 PHE B C 1
ATOM 1688 O O . PHE B 1 84 ? 5.654 23.547 2.604 1.00 17.38 103 PHE B O 1
ATOM 1696 N N . PRO B 1 85 ? 3.981 23.346 1.118 1.00 24.06 104 PRO B N 1
ATOM 1697 C CA . PRO B 1 85 ? 3.167 24.363 1.787 1.00 19.85 104 PRO B CA 1
ATOM 1698 C C . PRO B 1 85 ? 2.584 23.852 3.101 1.00 22.11 104 PRO B C 1
ATOM 1699 O O . PRO B 1 85 ? 2.117 22.717 3.187 1.00 19.70 104 PRO B O 1
ATOM 1703 N N . VAL B 1 86 ? 2.649 24.683 4.134 1.00 18.30 105 VAL B N 1
ATOM 1704 C CA . VAL B 1 86 ? 2.114 24.318 5.439 1.00 25.06 105 VAL B CA 1
ATOM 1705 C C . VAL B 1 86 ? 1.164 25.408 5.909 1.00 26.54 105 VAL B C 1
ATOM 1706 O O . VAL B 1 86 ? 1.240 26.549 5.451 1.00 26.97 105 VAL B O 1
ATOM 1710 N N . GLN B 1 87 ? 0.270 25.052 6.823 1.00 20.09 106 GLN B N 1
ATOM 1711 C CA . GLN B 1 87 ? -0.699 26.004 7.343 1.00 21.34 106 GLN B CA 1
ATOM 1712 C C . GLN B 1 87 ? -0.631 26.019 8.869 1.00 22.60 106 GLN B C 1
ATOM 1713 O O . GLN B 1 87 ? 0.020 25.164 9.478 1.00 23.46 106 GLN B O 1
ATOM 1719 N N . GLU B 1 88 ? -1.296 27.000 9.472 1.00 18.74 107 GLU B N 1
ATOM 1720 C CA . GLU B 1 88 ? -1.339 27.160 10.923 1.00 23.31 107 GLU B CA 1
ATOM 1721 C C . GLU B 1 88 ? -1.614 25.839 11.642 1.00 23.64 107 GLU B C 1
ATOM 1722 O O . GLU B 1 88 ? -0.999 25.534 12.665 1.00 18.99 107 GLU B O 1
ATOM 1728 N N . GLU B 1 89 ? -2.542 25.054 11.105 1.00 22.51 108 GLU B N 1
ATOM 1729 C CA . GLU B 1 89 ? -2.902 23.776 11.716 1.00 20.96 108 GLU B CA 1
ATOM 1730 C C . GLU B 1 89 ? -1.796 22.727 11.687 1.00 23.53 108 GLU B C 1
ATOM 1731 O O . GLU B 1 89 ? -1.942 21.666 12.285 1.00 19.92 108 GLU B O 1
ATOM 1737 N N . ASP B 1 90 ? -0.701 23.029 10.995 1.00 16.26 109 ASP B N 1
ATOM 1738 C CA . ASP B 1 90 ? 0.424 22.107 10.874 1.00 23.25 109 ASP B CA 1
ATOM 1739 C C . ASP B 1 90 ? 1.561 22.431 11.843 1.00 17.26 109 ASP B C 1
ATOM 1740 O O . ASP B 1 90 ? 2.518 21.672 11.947 1.00 18.10 109 ASP B O 1
ATOM 1745 N N . ASP B 1 91 ? 1.455 23.558 12.540 1.00 23.30 110 ASP B N 1
ATOM 1746 C CA . ASP B 1 91 ? 2.495 24.004 13.464 1.00 24.29 110 ASP B CA 1
ATOM 1747 C C . ASP B 1 91 ? 2.988 22.967 14.466 1.00 22.78 110 ASP B C 1
ATOM 1748 O O . ASP B 1 91 ? 4.182 22.912 14.760 1.00 23.36 110 ASP B O 1
ATOM 1753 N N . GLN B 1 92 ? 2.087 22.141 14.986 1.00 17.97 111 GLN B N 1
ATOM 1754 C CA . GLN B 1 92 ? 2.490 21.128 15.956 1.00 17.59 111 GLN B CA 1
ATOM 1755 C C . GLN B 1 92 ? 2.962 19.816 15.331 1.00 18.29 111 GLN B C 1
ATOM 1756 O O . GLN B 1 92 ? 3.256 18.858 16.047 1.00 12.47 111 GLN B O 1
ATOM 1762 N N . LYS B 1 93 ? 3.047 19.761 14.007 1.00 9.68 112 LYS B N 1
ATOM 1763 C CA . LYS B 1 93 ? 3.507 18.533 13.366 1.00 12.10 112 LYS B CA 1
ATOM 1764 C C . LYS B 1 93 ? 5.005 18.637 13.129 1.00 18.54 112 LYS B C 1
ATOM 1765 O O . LYS B 1 93 ? 5.617 19.678 13.387 1.00 16.55 112 LYS B O 1
ATOM 1771 N N . ARG B 1 94 ? 5.607 17.554 12.653 1.00 10.40 113 ARG B N 1
ATOM 1772 C CA . ARG B 1 94 ? 7.032 17.573 12.382 1.00 13.74 113 ARG B CA 1
ATOM 1773 C C . ARG B 1 94 ? 7.249 17.216 10.925 1.00 15.32 113 ARG B C 1
ATOM 1774 O O . ARG B 1 94 ? 6.522 16.398 10.359 1.00 8.19 113 ARG B O 1
ATOM 1782 N N . LEU B 1 95 ? 8.236 17.861 10.313 1.00 10.53 114 LEU B N 1
ATOM 1783 C CA . LEU B 1 95 ? 8.577 17.586 8.931 1.00 8.47 114 LEU B CA 1
ATOM 1784 C C . LEU B 1 95 ? 9.521 16.382 8.982 1.00 7.63 114 LEU B C 1
ATOM 1785 O O . LEU B 1 95 ? 10.611 16.474 9.534 1.00 8.18 114 LEU B O 1
ATOM 1790 N N . LEU B 1 96 ? 9.100 15.263 8.400 1.00 11.50 115 LEU B N 1
ATOM 1791 C CA . LEU B 1 96 ? 9.896 14.038 8.380 1.00 8.48 115 LEU B CA 1
ATOM 1792 C C . LEU B 1 96 ? 10.606 13.859 7.048 1.00 6.84 115 LEU B C 1
ATOM 1793 O O . LEU B 1 96 ? 9.987 13.980 5.994 1.00 10.53 115 LEU B O 1
ATOM 1798 N N . VAL B 1 97 ? 11.900 13.564 7.103 1.00 6.72 116 VAL B N 1
ATOM 1799 C CA . VAL B 1 97 ? 12.712 13.335 5.904 1.00 10.43 116 VAL B CA 1
ATOM 1800 C C . VAL B 1 97 ? 13.195 11.896 6.041 1.00 14.65 116 VAL B C 1
ATOM 1801 O O . VAL B 1 97 ? 13.927 11.570 6.982 1.00 15.45 116 VAL B O 1
ATOM 1805 N N . THR B 1 98 ? 12.773 11.034 5.116 1.00 13.07 117 THR B N 1
ATOM 1806 C CA . THR B 1 98 ? 13.135 9.621 5.186 1.00 3.94 117 THR B CA 1
ATOM 1807 C C . THR B 1 98 ? 13.831 9.099 3.938 1.00 9.18 117 THR B C 1
ATOM 1808 O O . THR B 1 98 ? 13.407 9.382 2.821 1.00 8.96 117 THR B O 1
ATOM 1812 N N . VAL B 1 99 ? 14.904 8.341 4.131 1.00 7.91 118 VAL B N 1
ATOM 1813 C CA . VAL B 1 99 ? 15.613 7.745 3.007 1.00 9.53 118 VAL B CA 1
ATOM 1814 C C . VAL B 1 99 ? 15.154 6.286 2.951 1.00 5.86 118 VAL B C 1
ATOM 1815 O O . VAL B 1 99 ? 15.205 5.571 3.947 1.00 7.12 118 VAL B O 1
ATOM 1819 N N . TRP B 1 100 ? 14.691 5.867 1.780 1.00 11.19 119 TRP B N 1
ATOM 1820 C CA . TRP B 1 100 ? 14.211 4.514 1.562 1.00 7.95 119 TRP B CA 1
ATOM 1821 C C . TRP B 1 100 ? 15.079 3.797 0.538 1.00 11.13 119 TRP B C 1
ATOM 1822 O O . TRP B 1 100 ? 15.641 4.426 -0.358 1.00 11.77 119 TRP B O 1
ATOM 1833 N N . ASN B 1 101 ? 15.158 2.476 0.671 1.00 11.78 120 ASN B N 1
ATOM 1834 C CA . ASN B 1 101 ? 15.924 1.623 -0.242 1.00 12.46 120 ASN B CA 1
ATOM 1835 C C . ASN B 1 101 ? 14.821 0.964 -1.092 1.00 12.19 120 ASN B C 1
ATOM 1836 O O . ASN B 1 101 ? 14.111 0.083 -0.619 1.00 7.13 120 ASN B O 1
ATOM 1841 N N . ARG B 1 102 ? 14.667 1.410 -2.338 1.00 8.98 121 ARG B N 1
ATOM 1842 C CA . ARG B 1 102 ? 13.610 0.905 -3.219 1.00 8.91 121 ARG B CA 1
ATOM 1843 C 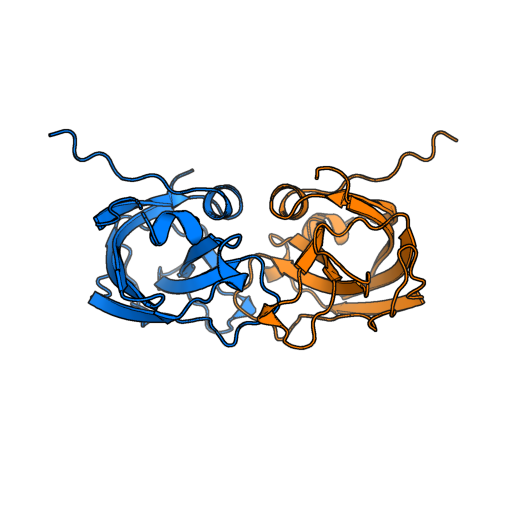C . ARG B 1 102 ? 13.645 -0.578 -3.575 1.00 6.28 121 ARG B C 1
ATOM 1844 O O . ARG B 1 102 ? 14.704 -1.143 -3.839 1.00 10.36 121 ARG B O 1
ATOM 1852 N N . ALA B 1 103 ? 12.469 -1.197 -3.557 1.00 7.70 122 ALA B N 1
ATOM 1853 C CA . ALA B 1 103 ? 12.314 -2.597 -3.932 1.00 15.34 122 ALA B CA 1
ATOM 1854 C C . ALA B 1 103 ? 11.299 -2.603 -5.072 1.00 15.27 122 ALA B C 1
ATOM 1855 O O . ALA B 1 103 ? 10.545 -1.640 -5.236 1.00 17.19 122 ALA B O 1
ATOM 1857 N N . SER B 1 104 ? 11.294 -3.672 -5.865 1.00 16.76 123 SER B N 1
ATOM 1858 C CA . SER B 1 104 ? 10.379 -3.794 -6.996 1.00 9.83 123 SER B CA 1
ATOM 1859 C C . SER B 1 104 ? 8.932 -3.576 -6.577 1.00 14.26 123 SER B C 1
ATOM 1860 O O . SER B 1 104 ? 8.134 -3.029 -7.333 1.00 16.48 123 SER B O 1
ATOM 1863 N N . GLN B 1 105 ? 8.592 -4.013 -5.374 1.00 14.51 124 GLN B N 1
ATOM 1864 C CA . GLN B 1 105 ? 7.243 -3.816 -4.856 1.00 21.09 124 GLN B CA 1
ATOM 1865 C C . GLN B 1 105 ? 7.423 -2.918 -3.633 1.00 16.46 124 GLN B C 1
ATOM 1866 O O . GLN B 1 105 ? 8.225 -3.224 -2.755 1.00 17.07 124 GLN B O 1
ATOM 1872 N N . SER B 1 106 ? 6.705 -1.799 -3.597 1.00 16.29 125 SER B N 1
ATOM 1873 C CA . SER B 1 106 ? 6.816 -0.843 -2.494 1.00 20.20 125 SER B CA 1
ATOM 1874 C C . SER B 1 106 ? 6.877 -1.430 -1.086 1.00 21.18 125 SER B C 1
ATOM 1875 O O . SER B 1 106 ? 7.717 -1.020 -0.277 1.00 18.51 125 SER B O 1
ATOM 1878 N N . ARG B 1 107 ? 5.997 -2.382 -0.787 1.00 18.21 126 ARG B N 1
ATOM 1879 C CA . ARG B 1 107 ? 5.967 -2.981 0.547 1.00 16.91 126 ARG B CA 1
ATOM 1880 C C . ARG B 1 107 ? 7.304 -3.612 0.956 1.00 19.45 126 ARG B C 1
ATOM 1881 O O . ARG B 1 107 ? 7.556 -3.826 2.144 1.00 18.62 126 ARG B O 1
ATOM 1889 N N . GLN B 1 108 ? 8.156 -3.911 -0.021 1.00 16.23 127 GLN B N 1
ATOM 1890 C CA . GLN B 1 108 ? 9.454 -4.510 0.268 1.00 17.84 127 GLN B CA 1
ATOM 1891 C C . GLN B 1 108 ? 10.560 -3.472 0.445 1.00 18.45 127 GLN B C 1
ATOM 1892 O O . GLN B 1 108 ? 11.685 -3.808 0.825 1.00 12.61 127 GLN B O 1
ATOM 1898 N N . SER B 1 109 ? 10.256 -2.210 0.166 1.00 16.10 128 SER B N 1
ATOM 1899 C CA . SER B 1 109 ? 11.274 -1.168 0.306 1.00 16.57 128 SER B CA 1
ATOM 1900 C C . SER B 1 109 ? 11.636 -0.981 1.776 1.00 19.76 128 SER B C 1
ATOM 1901 O O . SER B 1 109 ? 10.758 -0.834 2.625 1.00 12.09 1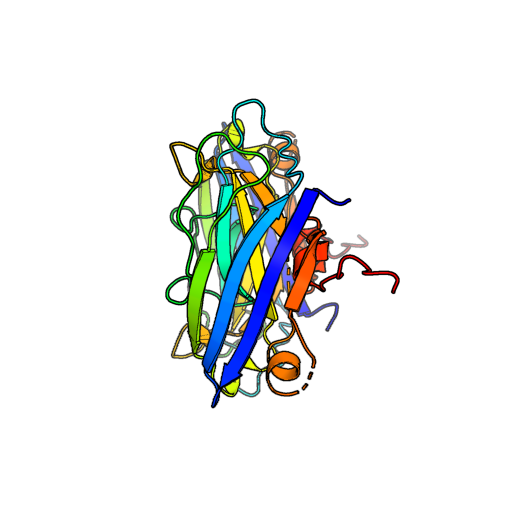28 SER B O 1
ATOM 1904 N N . GLY B 1 110 ? 12.935 -0.993 2.067 1.00 17.13 129 GLY B N 1
ATOM 1905 C CA . GLY B 1 110 ? 13.390 -0.844 3.435 1.00 11.94 129 GLY B CA 1
ATOM 1906 C C . GLY B 1 110 ? 13.727 0.579 3.818 1.00 12.85 129 GLY B C 1
ATOM 1907 O O . GLY B 1 110 ? 14.103 1.388 2.973 1.00 8.18 129 GLY B O 1
ATOM 1908 N N . LEU B 1 111 ? 13.583 0.896 5.098 1.00 7.85 130 LEU B N 1
ATOM 1909 C CA . LEU B 1 111 ? 13.910 2.231 5.570 1.00 10.89 130 LEU B CA 1
ATOM 1910 C C . LEU B 1 111 ? 15.394 2.265 5.929 1.00 13.40 130 LEU B C 1
ATOM 1911 O O . LEU B 1 111 ? 15.871 1.440 6.705 1.00 17.64 130 LEU B O 1
ATOM 1916 N N . ILE B 1 112 ? 16.126 3.209 5.346 1.00 8.42 131 ILE B N 1
ATOM 1917 C CA . ILE B 1 112 ? 17.550 3.338 5.616 1.00 8.56 131 ILE B CA 1
ATOM 1918 C C . ILE B 1 112 ? 17.745 4.203 6.862 1.00 8.88 131 ILE B C 1
ATOM 1919 O O . ILE B 1 112 ? 18.447 3.809 7.803 1.00 8.36 131 ILE B O 1
ATOM 1924 N N . GLY B 1 113 ? 17.110 5.372 6.870 1.00 12.51 132 GLY B N 1
ATOM 1925 C CA . GLY B 1 113 ? 17.213 6.267 8.011 1.00 12.73 132 GLY B CA 1
ATOM 1926 C C . GLY B 1 113 ? 16.298 7.467 7.869 1.00 10.17 132 GLY B C 1
ATOM 1927 O O . GLY B 1 113 ? 15.756 7.699 6.791 1.00 9.58 132 GLY B O 1
ATOM 1928 N N . CYS B 1 114 ? 16.118 8.229 8.949 1.00 10.95 133 CYS B N 1
ATOM 1929 C CA . CYS B 1 114 ? 15.263 9.410 8.885 1.00 10.79 133 CYS B CA 1
ATOM 1930 C C . CYS B 1 114 ? 15.641 10.474 9.918 1.00 11.16 133 CYS B C 1
ATOM 1931 O O . CYS B 1 114 ? 16.496 10.255 10.771 1.00 10.71 133 CYS B O 1
ATOM 1942 N N . SER B 1 116 ? 13.808 14.509 11.569 1.00 11.17 135 SER B N 1
ATOM 1943 C CA . SER B 1 116 ? 12.635 15.359 11.529 1.00 11.77 135 SER B CA 1
ATOM 1944 C C . SER B 1 116 ? 12.934 16.743 12.067 1.00 7.81 135 SER B C 1
ATOM 1945 O O . SER B 1 116 ? 13.916 16.940 12.780 1.00 12.48 135 SER B O 1
ATOM 1948 N N . PHE B 1 117 ? 12.076 17.691 11.711 1.00 9.93 136 PHE B N 1
ATOM 1949 C CA . PHE B 1 117 ? 12.217 19.077 12.138 1.00 12.51 136 PHE B CA 1
ATOM 1950 C C . PHE B 1 117 ? 10.833 19.565 12.568 1.00 16.97 136 PHE B C 1
ATOM 1951 O O . PHE B 1 117 ? 9.855 19.324 11.869 1.00 15.20 136 PHE B O 1
ATOM 1959 N N . GLY B 1 118 ? 10.741 20.240 13.711 1.00 10.44 137 GLY B N 1
ATOM 1960 C CA . GLY B 1 118 ? 9.448 20.746 14.139 1.00 16.16 137 GLY B CA 1
ATOM 1961 C C . GLY B 1 118 ? 8.989 21.801 13.148 1.00 13.56 137 GLY B C 1
ATOM 1962 O O . GLY B 1 118 ? 9.783 22.649 12.746 1.00 17.56 137 GLY B O 1
ATOM 1963 N N . VAL B 1 119 ? 7.722 21.752 12.744 1.00 14.43 138 VAL B N 1
ATOM 1964 C CA . VAL B 1 119 ? 7.183 22.715 11.778 1.00 15.09 138 VAL B CA 1
ATOM 1965 C C . VAL B 1 119 ? 7.199 24.156 12.278 1.00 19.81 138 VAL B C 1
ATOM 1966 O O . VAL B 1 119 ? 7.603 25.065 11.553 1.00 15.61 138 VAL B O 1
ATOM 1970 N N . LYS B 1 120 ? 6.759 24.365 13.515 1.00 24.01 139 LYS B N 1
ATOM 1971 C CA . LYS B 1 120 ? 6.732 25.709 14.082 1.00 34.07 139 LYS B CA 1
ATOM 1972 C C . LYS B 1 120 ? 8.140 26.299 14.116 1.00 32.36 139 LYS B C 1
ATOM 1973 O O . LYS B 1 120 ? 8.348 27.457 13.753 1.00 32.33 139 LYS B O 1
ATOM 1979 N N . SER B 1 121 ? 9.109 25.498 14.541 1.00 31.85 140 SER B N 1
ATOM 1980 C CA . SER B 1 121 ? 10.484 25.970 14.609 1.00 35.16 140 SER B CA 1
ATOM 1981 C C . SER B 1 121 ? 11.027 26.356 13.230 1.00 31.29 140 SER B C 1
ATOM 1982 O O . SER B 1 121 ? 11.867 27.243 13.122 1.00 34.50 140 SER B O 1
ATOM 1985 N N . LEU B 1 122 ? 10.540 25.709 12.174 1.00 29.44 141 LEU B N 1
ATOM 1986 C CA . LEU B 1 122 ? 10.999 26.015 10.815 1.00 23.79 141 LEU B CA 1
ATOM 1987 C C . LEU B 1 122 ? 10.456 27.331 10.279 1.00 29.03 141 LEU B C 1
ATOM 1988 O O . LEU B 1 122 ? 10.970 27.870 9.302 1.00 25.94 141 LEU B O 1
ATOM 1993 N N . LEU B 1 123 ? 9.404 27.836 10.910 1.00 34.73 142 LEU B N 1
ATOM 1994 C CA . LEU B 1 123 ? 8.793 29.084 10.481 1.00 38.41 142 LEU B CA 1
ATOM 1995 C C . LEU B 1 123 ? 9.382 30.284 11.215 1.00 36.25 142 LEU B C 1
ATOM 1996 O O . LEU B 1 123 ? 9.041 31.426 10.914 1.00 35.87 142 LEU B O 1
ATOM 2001 N N . THR B 1 124 ? 10.262 30.027 12.177 1.00 41.94 143 THR B N 1
ATOM 2002 C CA . THR B 1 124 ? 10.880 31.108 12.938 1.00 50.10 143 THR B CA 1
ATOM 2003 C C . THR B 1 124 ? 12.315 31.359 12.480 1.00 51.27 143 THR B C 1
ATOM 2004 O O . THR B 1 124 ? 12.888 32.418 12.755 1.00 53.52 143 THR B O 1
ATOM 2008 N N . GLU B 1 128 ? 16.546 28.641 9.781 1.00 43.34 147 GLU B N 1
ATOM 2009 C CA . GLU B 1 128 ? 17.042 28.198 8.484 1.00 44.89 147 GLU B CA 1
ATOM 2010 C C . GLU B 1 128 ? 17.993 27.019 8.715 1.00 41.36 147 GLU B C 1
ATOM 2011 O O . GLU B 1 128 ? 18.855 27.069 9.594 1.00 38.43 147 GLU B O 1
ATOM 2017 N N . ILE B 1 129 ? 17.816 25.960 7.930 1.00 30.74 148 ILE B N 1
ATOM 2018 C CA . ILE B 1 129 ? 18.629 24.754 8.044 1.00 21.79 148 ILE B CA 1
ATOM 2019 C C . ILE B 1 129 ? 19.483 24.539 6.798 1.00 15.46 148 ILE B C 1
ATOM 2020 O O . ILE B 1 129 ? 19.021 24.760 5.681 1.00 11.77 148 ILE B O 1
ATOM 2025 N N . SER B 1 130 ? 20.733 24.119 6.995 1.00 21.45 149 SER B N 1
ATOM 2026 C CA . SER B 1 130 ? 21.628 23.860 5.871 1.00 18.17 149 SER B CA 1
ATOM 2027 C C . SER B 1 130 ? 22.927 23.158 6.234 1.00 16.28 149 SER B C 1
ATOM 2028 O O . SER B 1 130 ? 23.700 23.629 7.069 1.00 25.75 149 SER B O 1
ATOM 2031 N N . GLY B 1 131 ? 23.173 22.033 5.579 1.00 16.83 150 GLY B N 1
ATOM 2032 C CA . GLY B 1 131 ? 24.390 21.296 5.832 1.00 17.04 150 GLY B CA 1
ATOM 2033 C C . GLY B 1 131 ? 24.140 19.805 5.898 1.00 11.86 150 GLY B C 1
ATOM 2034 O O . GLY B 1 131 ? 23.101 19.319 5.457 1.00 8.90 150 GLY B O 1
ATOM 2035 N N . TRP B 1 132 ? 25.106 19.084 6.456 1.00 13.91 151 TRP B N 1
ATOM 2036 C CA . TRP B 1 132 ? 25.004 17.645 6.600 1.00 12.03 151 TRP B CA 1
ATOM 2037 C C . TRP B 1 132 ? 24.328 17.256 7.906 1.00 14.57 151 TRP B C 1
ATOM 2038 O O . TRP B 1 132 ? 24.620 17.818 8.958 1.00 11.66 151 TRP B O 1
ATOM 2049 N N . TYR B 1 133 ? 23.417 16.291 7.819 1.00 12.01 152 TYR B N 1
ATOM 2050 C CA . TYR B 1 133 ? 22.686 15.782 8.979 1.00 9.93 152 TYR B CA 1
ATOM 2051 C C . TYR B 1 133 ? 22.769 14.256 9.010 1.00 8.79 152 TYR B C 1
ATOM 2052 O O . TYR B 1 133 ? 22.912 13.622 7.962 1.00 9.89 152 TYR B O 1
ATOM 2061 N N . TYR B 1 134 ? 22.668 13.672 10.202 1.00 7.71 153 TYR B N 1
ATOM 2062 C CA . TYR B 1 134 ? 22.726 12.221 10.351 1.00 8.25 153 TYR B CA 1
ATOM 2063 C C . TYR B 1 134 ? 21.380 11.552 10.100 1.00 15.58 153 TYR B C 1
ATOM 2064 O O . TYR B 1 134 ? 20.329 12.102 10.434 1.00 15.39 153 TYR B O 1
ATOM 2073 N N . LEU B 1 135 ? 21.417 10.357 9.512 1.00 13.36 154 LEU B N 1
ATOM 2074 C CA . LEU B 1 135 ? 20.198 9.596 9.276 1.00 12.03 154 LEU B CA 1
ATOM 2075 C C . LEU B 1 135 ? 20.034 8.744 10.520 1.00 14.93 154 LEU B C 1
ATOM 2076 O O . LEU B 1 135 ? 20.880 7.896 10.811 1.00 15.58 154 LEU B O 1
ATOM 2081 N N . LEU B 1 136 ? 18.959 8.986 11.264 1.00 12.95 155 LEU B N 1
ATOM 2082 C CA . LEU B 1 136 ? 18.704 8.252 12.502 1.00 11.41 155 LEU B CA 1
ATOM 2083 C C . LEU B 1 136 ? 17.765 7.057 12.283 1.00 10.21 155 LEU B C 1
ATOM 2084 O O . LEU B 1 136 ? 17.261 6.844 11.176 1.00 10.94 155 LEU B O 1
ATOM 2089 N N . GLY B 1 137 ? 17.546 6.276 13.340 1.00 10.71 156 GLY B N 1
ATOM 2090 C CA . GLY B 1 137 ? 16.689 5.105 13.250 1.00 5.31 156 GLY B CA 1
ATOM 2091 C C . GLY B 1 137 ? 15.221 5.431 13.037 1.00 9.88 156 GLY B C 1
ATOM 2092 O O . GLY B 1 137 ? 14.780 6.562 13.271 1.00 8.61 156 GLY B O 1
ATOM 2093 N N . GLU B 1 138 ? 14.464 4.425 12.601 1.00 7.52 157 GLU B N 1
ATOM 2094 C CA . GLU B 1 138 ? 13.029 4.550 12.330 1.00 11.36 157 GLU B CA 1
ATOM 2095 C C . GLU B 1 138 ? 12.188 5.140 13.467 1.00 16.61 157 GLU B C 1
ATOM 2096 O O . GLU B 1 138 ? 11.090 5.663 13.227 1.00 12.88 157 GLU B O 1
ATOM 2102 N N . HIS B 1 139 ? 12.670 5.033 14.703 1.00 9.62 158 HIS B N 1
ATOM 2103 C CA . HIS B 1 139 ? 11.926 5.594 15.826 1.00 14.68 158 HIS B CA 1
ATOM 2104 C C . HIS B 1 139 ? 12.542 6.930 16.232 1.00 9.52 158 HIS B C 1
ATOM 2105 O O . HIS B 1 139 ? 11.866 7.951 16.241 1.00 14.06 158 HIS B O 1
ATOM 2112 N N . LEU B 1 140 ? 13.833 6.928 16.538 1.00 12.38 159 LEU B N 1
ATOM 2113 C CA . LEU B 1 140 ? 14.517 8.151 16.953 1.00 9.16 159 LEU B CA 1
ATOM 2114 C C . LEU B 1 140 ? 14.382 9.305 15.957 1.00 13.74 159 LEU B C 1
ATOM 2115 O O . LEU B 1 140 ? 14.176 10.459 16.348 1.00 9.12 159 LEU B O 1
ATOM 2120 N N . GLY B 1 141 ? 14.496 8.993 14.666 1.00 13.03 160 GLY B N 1
ATOM 2121 C CA . GLY B 1 141 ? 14.403 10.026 13.646 1.00 13.80 160 GLY B CA 1
ATOM 2122 C C . GLY B 1 141 ? 13.104 10.813 13.578 1.00 7.28 160 GLY B C 1
ATOM 2123 O O . GLY B 1 141 ? 13.068 11.912 13.021 1.00 13.23 160 GLY B O 1
ATOM 2124 N N . ARG B 1 142 ? 12.033 10.255 14.131 1.00 7.76 161 ARG B N 1
ATOM 2125 C CA . ARG B 1 142 ? 10.732 10.916 14.113 1.00 8.57 161 ARG B CA 1
ATOM 2126 C C . ARG B 1 142 ? 10.631 11.905 15.264 1.00 13.70 161 ARG B C 1
ATOM 2127 O O . ARG B 1 142 ? 9.641 12.631 15.379 1.00 17.04 161 ARG B O 1
ATOM 2135 N N . THR B 1 143 ? 11.660 11.944 16.105 1.00 14.16 162 THR B N 1
ATOM 2136 C CA . THR B 1 143 ? 11.649 12.812 17.275 1.00 12.37 162 THR B CA 1
ATOM 2137 C C . THR B 1 143 ? 12.636 13.962 17.249 1.00 10.70 162 THR B C 1
ATOM 2138 O O . THR B 1 143 ? 12.489 14.908 18.016 1.00 12.10 162 THR B O 1
ATOM 2142 N N . LYS B 1 144 ? 13.640 13.887 16.380 1.00 12.02 163 LYS B N 1
ATOM 2143 C CA . LYS B 1 144 ? 14.646 14.942 16.342 1.00 6.52 163 LYS B CA 1
ATOM 2144 C C . LYS B 1 144 ? 15.504 14.843 15.102 1.00 8.57 163 LYS B C 1
ATOM 2145 O O . LYS B 1 144 ? 15.234 14.061 14.212 1.00 6.94 163 LYS B O 1
ATOM 2151 N N . HIS B 1 145 ? 16.543 15.663 15.071 1.00 12.12 164 HIS B N 1
ATOM 2152 C CA . HIS B 1 145 ? 17.516 15.660 13.999 1.00 12.04 164 HIS B CA 1
ATOM 2153 C C . HIS B 1 145 ? 18.853 15.918 14.677 1.00 11.59 164 HIS B C 1
ATOM 2154 O O . HIS B 1 145 ? 18.900 16.430 15.802 1.00 10.67 164 HIS B O 1
ATOM 2161 N N . LEU B 1 146 ? 19.933 15.540 14.006 1.00 10.19 165 LEU B N 1
ATOM 2162 C CA . LEU B 1 146 ? 21.279 15.733 14.531 1.00 11.69 165 LEU B CA 1
ATOM 2163 C C . LEU B 1 146 ? 22.179 16.126 13.371 1.00 12.83 165 LEU B C 1
ATOM 2164 O O . LEU B 1 146 ? 22.366 15.359 12.416 1.00 7.82 165 LEU B O 1
ATOM 2169 N N . LYS B 1 147 ? 22.732 17.327 13.436 1.00 11.29 166 LYS B N 1
ATOM 2170 C CA . LYS B 1 147 ? 23.601 17.771 12.366 1.00 10.84 166 LYS B CA 1
ATOM 2171 C C . LYS B 1 147 ? 24.976 17.144 12.507 1.00 12.40 166 LYS B C 1
ATOM 2172 O O . LYS B 1 147 ? 25.368 16.714 13.590 1.00 15.87 166 LYS B O 1
ATOM 2178 N N . VAL B 1 148 ? 25.688 17.057 11.392 1.00 16.04 167 VAL B N 1
ATOM 2179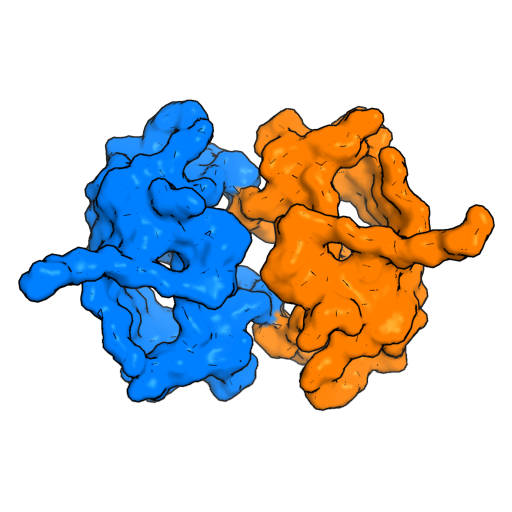 C CA . VAL B 1 148 ? 27.039 16.521 11.393 1.00 15.74 167 VAL B CA 1
ATOM 2180 C C . VAL B 1 148 ? 27.913 17.731 11.722 1.00 15.24 167 VAL B C 1
ATOM 2181 O O . VAL B 1 148 ? 28.000 18.670 10.940 1.00 17.00 167 VAL B O 1
ATOM 2185 N N . ALA B 1 149 ? 28.546 17.711 12.886 1.00 16.52 168 ALA B N 1
ATOM 2186 C CA . ALA B 1 149 ? 29.377 18.829 13.310 1.00 20.29 168 ALA B CA 1
ATOM 2187 C C . ALA B 1 149 ? 30.431 19.230 12.282 1.00 20.00 168 ALA B C 1
ATOM 2188 O O . ALA B 1 149 ? 31.103 18.379 11.691 1.00 14.56 168 ALA B O 1
ATOM 2190 N N . ARG B 1 150 ? 30.566 20.535 12.064 1.00 13.30 169 ARG B N 1
ATOM 2191 C CA . ARG B 1 150 ? 31.555 21.056 11.119 1.00 18.81 169 ARG B CA 1
ATOM 2192 C C . ARG B 1 150 ? 32.931 21.104 11.778 1.00 13.02 169 ARG B C 1
ATOM 2193 O O . ARG B 1 150 ? 33.952 20.908 11.117 1.00 13.41 169 ARG B O 1
ATOM 2201 N N . ARG B 1 151 ? 32.952 21.360 13.082 1.00 9.81 170 ARG B N 1
ATOM 2202 C CA . ARG B 1 151 ? 34.198 21.442 13.828 1.00 11.37 170 ARG B CA 1
ATOM 2203 C C . ARG B 1 151 ? 35.193 22.376 13.134 1.00 14.59 170 ARG B C 1
ATOM 2204 O O . ARG B 1 151 ? 36.395 22.122 13.134 1.00 15.83 170 ARG B O 1
ATOM 2212 N N . ARG B 1 152 ? 34.694 23.447 12.527 1.00 16.50 171 ARG B N 1
ATOM 2213 C CA . ARG B 1 152 ? 35.573 24.399 11.853 1.00 22.37 171 ARG B CA 1
ATOM 2214 C C . ARG B 1 152 ? 36.008 25.476 12.838 1.00 30.16 171 ARG B C 1
ATOM 2215 O O . ARG B 1 152 ? 35.168 26.135 13.452 1.00 27.04 171 ARG B O 1
#

Nearest PDB structures (foldseek):
  3fbk-assembly1_A  TM=1.007E+00  e=4.195E-26  Homo sapiens
  3fbk-assembly1_B  TM=9.977E-01  e=5.127E-25  Homo sapiens
  4dnl-assembly1_A  TM=9.408E-01  e=5.454E-13  Homo sapiens
  3pfq-assembly1_A  TM=9.420E-01  e=5.136E-12  Rattus norvegicus
  2b3r-assembly1_A  TM=8.452E-01  e=2.160E-08  Mus musculus

Sequence (274 aa):
QGAGQLRLSIDAQDRVLLLHIIEGKGLISKQPGTCDPYVKISLIPEDSRLRHQKTQTVPDCRDPAFHEHFFFPVQEEDDQKRLLVTVWNRASQSRQSGLIGCSFGVKSLLTKEISGWYYLLGEHLGRTKHLKVARRRVQGAGQLRLSIDAQDRVLLLHIIEGKGLISKQPGTCDPYVKISLIPEDSRLRHQKTQTVPDCRDPAFHEHFFFPVQEEDDQKRLLVTVWNRASQSRQSGLIGCSFGVKSLLTEISGWYYLLGEHLGRTKHLKVARRR

CATH classification: 2.60.40.150

B-factor: mean 20.83, std 10.8, range [1.0, 82.16]

Foldseek 3Di:
DFQWKWFKWWADDPQKIKIWGFKTANGHDPDPDAFWKKKKKDKPDDDDCPQIDIFDTHTRDRIGGGGDMDIRGHDPVRQAIWIKIWMWRDDPDRVPIHTRFMTGGNNVNVPDTRGTMWTGHDPVVRRPDTGGDDPPD/DFFQWKWWKKWADDPQKIKIWGFKTANGHDPDPDAFWKKKKKDKPDDDDCPQIDIFDTHTRDRIGGGGDMDIRGDDPVRQAIWIKIWMWRDDPDRVPIHTRFMTGGNNVNVVIDGTMWTGGDPVVRRPDTGHDDPVD

GO terms:
  GO:0005515 protein binding (F, IPI)
  GO:0005634 nucleus (C, EXP)
  GO:0005737 cytoplasm (C, EXP)
  GO:0005886 plasma membrane (C, EXP)
  GO:0005096 GTPase activator activity (F, TAS)
  GO:0005829 cytosol (C, TAS)
  GO:0008277 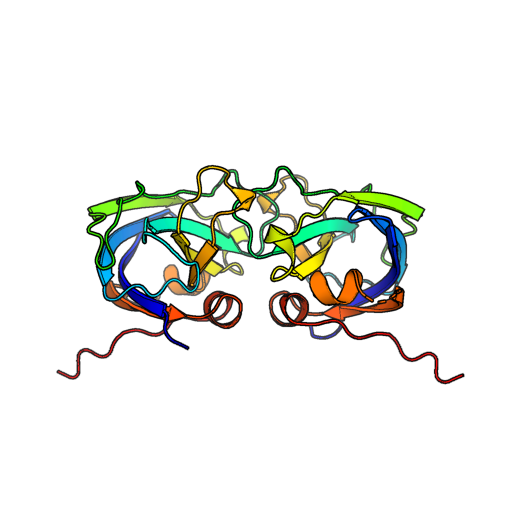regulation of G protein-coupled receptor signaling pathway (P, TAS)
  GO:0003924 GTPase activity (F, TAS)
  GO:0005886 plasma membrane (C, TAS)
  GO:0007186 G protein-coupled receptor signaling pathway (P, TAS)
  GO:0005886 plasma membrane (C, IDA)